Protein AF-A0A847NAH2-F1 (afdb_monomer)

Mean predicted aligned error: 7.68 Å

pLDDT: mean 83.3, std 16.33, range [29.73, 98.25]

Sequence (320 aa):
MIWVGILGANGYLGEALSKLIAGHKSAQVSTIVDKRDLREFACYTRMSIEENTEYSSMVNAINKSDIIFNGFSGTIAEYIYSKALSNGKRIINVGDQQHTDGGAYPGSVYGLSELYKDKIRDASIASNPSSYCTGAMLGLAPLAASNLVDINTAVIESKSGISCVKCGDKLVCTDKTAGDGSKIYKTDGREYAAEVNEQMFTLFGEKFLFSYTSYIIPEIKGIVTTIKAEPNTGFCGNDISEAYRDFYKNNPLIEVCSTGTTNGAANGFGKCFCSISASADADTGKIAVTTVIDDAVRGFASQAIQTMNLMYGIDGKTGL

Solvent-accessible surface area (backbone atoms only — not comparable to full-atom values): 17005 Å² total; per-residue (Å²): 123,42,28,33,17,40,35,35,50,62,66,69,46,29,50,43,33,50,54,39,35,73,62,20,93,58,37,40,77,61,38,78,45,54,67,59,73,55,43,69,60,63,76,76,47,101,53,100,71,67,93,52,60,68,54,47,56,54,51,50,34,50,73,60,24,51,32,36,38,33,24,48,64,67,71,63,30,54,50,50,50,55,58,31,49,77,68,75,27,35,38,37,37,64,24,92,48,50,72,64,87,82,50,47,63,90,86,49,33,66,27,49,51,89,84,28,47,75,61,38,36,77,41,54,33,30,32,48,54,54,39,73,37,46,35,46,44,70,56,44,50,46,44,67,74,64,62,53,38,41,58,62,58,24,40,36,42,37,43,22,14,59,83,79,64,56,96,83,66,81,77,43,68,76,47,92,83,53,59,92,72,74,39,42,24,55,48,86,20,63,66,53,43,49,43,45,39,54,51,44,25,73,74,70,76,46,83,70,48,61,50,49,42,32,34,36,31,60,87,42,64,28,34,40,24,37,40,35,27,43,52,31,93,87,66,76,67,81,52,54,41,53,52,44,42,67,70,40,69,89,34,91,48,53,43,68,47,60,81,94,49,74,78,58,74,73,78,14,47,93,29,56,28,38,37,33,27,42,44,47,40,89,89,78,51,34,35,40,34,38,20,29,25,8,44,43,32,32,23,39,27,39,36,48,50,26,37,51,24,33,38,72,73,40,65,51,60,68,51,96

Radius of gyration: 20.5 Å; Cα contacts (8 Å, |Δi|>4): 672; chains: 1; bounding box: 60×38×55 Å

Nearest PDB structures (foldseek):
  1xyg-assembly1_C  TM=7.784E-01  e=1.271E-23  Arabidopsis thaliana
  2cvo-assembly1_A  TM=8.141E-01  e=6.507E-23  Oryza sativa
  5ein-assembly1_A  TM=7.632E-01  e=1.918E-20  Thermus thermophilus HB27
  2ozp-assembly1_A  TM=7.471E-01  e=9.861E-21  Thermus thermophilus HB8
  5eio-assembly1_A  TM=7.487E-01  e=9.283E-21  Thermus thermophilus HB27

Foldseek 3Di:
DFEEEEEAQDDLLVVLQQVLQVLFPVYHHQYYHHVVNVVVVVVPDPDDDDPPPSVVRLLVSLVRGQEYAAQDWDPVVVVSCVNNVVVVHAYEDQHPQFPPDPTADPPAAELLCLQCLVVLQQHSYHYAHALLLNQVLLQCVLCLVVVFFQLLQKEKEKEAAPVSDDDPDDWDWPDPPDDPQFTKTKDDCVSSLVSNQVVCCVRRVDGHHYHYIYIYHNPAAAMKMKMKGGTDPPRDWPCWLVSSCVSCVPPPQEARDDAPDDDPLVPAHPDQHKYKYWGADPPRRMIMMMIHHGCSHNSGNLSSQLSVCSNVVHHSNRSD

Secondary structure (DSSP, 8-state):
-EEEEEES--HHHHHHHHHHHHT-TTEEEEEEE-HHHHHHHHTT-SS---TTHHHHHHHHHHHT-SEEEE---THHHHHHHHHHHHTT-EEEE-SS--TTTT-SPTTPEE--HHHHHHHHHT-SEEEPPPHHHHHHHHHHHHHHHHT-EEEEEEEEEEEE-GGG--TT---EES-SSS-GGG--EEE--HHHHHHHHHHHHHHHS-----EEEEEE-TT--SEEEEEEEEEPTT--STTHHHHHHHHHTT-TTEEEPPTT----GGGSTTSSSEEEEEEE-TTT--EEEEEEE-TTIIIIIHHHHHHHHHHTT--TTTT-

Structure (mmCIF, N/CA/C/O backbone):
data_AF-A0A847NAH2-F1
#
_entry.id   AF-A0A847NAH2-F1
#
loop_
_atom_site.group_PDB
_atom_site.id
_atom_site.type_symbol
_atom_site.label_atom_id
_atom_site.label_alt_id
_atom_site.label_comp_id
_atom_site.label_asym_id
_atom_site.label_entity_id
_atom_site.label_seq_id
_atom_site.pdbx_PDB_ins_code
_atom_site.Cartn_x
_atom_site.Cartn_y
_atom_site.Cartn_z
_atom_site.occupancy
_atom_site.B_iso_or_equiv
_atom_site.auth_seq_id
_atom_site.auth_comp_id
_atom_site.auth_asym_id
_atom_site.auth_atom_id
_atom_site.pdbx_PDB_model_num
ATOM 1 N N . MET A 1 1 ? 7.893 -13.004 -21.238 1.00 93.25 1 MET A N 1
ATOM 2 C CA . MET A 1 1 ? 8.778 -12.502 -20.169 1.00 93.25 1 MET A CA 1
ATOM 3 C C . MET A 1 1 ? 8.575 -11.003 -20.105 1.00 93.25 1 MET A C 1
ATOM 5 O O . MET A 1 1 ? 8.566 -10.408 -21.172 1.00 93.25 1 MET A O 1
ATOM 9 N N . ILE A 1 2 ? 8.347 -10.439 -18.920 1.00 97.88 2 ILE A N 1
ATOM 10 C CA . ILE A 1 2 ? 8.203 -8.995 -18.694 1.00 97.88 2 ILE A CA 1
ATOM 11 C C . ILE A 1 2 ? 9.571 -8.439 -18.307 1.00 97.88 2 ILE A C 1
ATOM 13 O O . ILE A 1 2 ? 10.162 -8.881 -17.322 1.00 97.88 2 ILE A O 1
ATOM 17 N N . TRP A 1 3 ? 10.068 -7.470 -19.060 1.00 98.00 3 TRP A N 1
ATOM 18 C CA . TRP A 1 3 ? 11.332 -6.803 -18.774 1.00 98.00 3 TRP A CA 1
ATOM 19 C C . TRP A 1 3 ? 11.111 -5.590 -17.869 1.00 98.00 3 TRP A C 1
ATOM 21 O O . TRP A 1 3 ? 10.379 -4.665 -18.226 1.00 98.00 3 TRP A O 1
ATOM 31 N N . VAL A 1 4 ? 11.735 -5.593 -16.691 1.00 97.75 4 VAL A N 1
ATOM 32 C CA . VAL A 1 4 ? 11.529 -4.578 -15.649 1.00 97.75 4 VAL A CA 1
ATOM 33 C C . VAL A 1 4 ? 12.748 -3.669 -15.529 1.00 97.75 4 VAL A C 1
ATOM 35 O O . VAL A 1 4 ? 13.834 -4.129 -15.173 1.00 97.75 4 VAL A O 1
ATOM 38 N N . GLY A 1 5 ? 12.554 -2.374 -15.775 1.00 95.31 5 GLY A N 1
ATOM 39 C CA . GLY A 1 5 ? 13.557 -1.345 -15.510 1.00 95.31 5 GLY A CA 1
ATOM 40 C C . GLY A 1 5 ? 13.357 -0.739 -14.124 1.00 95.31 5 GLY A C 1
ATOM 41 O O . GLY A 1 5 ? 12.270 -0.247 -13.829 1.00 95.31 5 GLY A O 1
ATOM 42 N N . ILE A 1 6 ? 14.390 -0.743 -13.280 1.00 93.00 6 ILE A N 1
ATOM 43 C CA . ILE A 1 6 ? 14.355 -0.157 -11.932 1.00 93.00 6 ILE A CA 1
ATOM 44 C C . ILE A 1 6 ? 15.195 1.119 -11.930 1.00 93.00 6 ILE A C 1
ATOM 46 O O . ILE A 1 6 ? 16.417 1.072 -12.045 1.00 93.00 6 ILE A O 1
ATOM 50 N N . LEU A 1 7 ? 14.550 2.277 -11.831 1.00 90.88 7 LEU A N 1
ATOM 51 C CA . LEU A 1 7 ? 15.197 3.578 -12.001 1.00 90.88 7 LEU A CA 1
ATOM 52 C C . LEU A 1 7 ? 15.076 4.366 -10.698 1.00 90.88 7 LEU A C 1
ATOM 54 O O . LEU A 1 7 ? 13.987 4.796 -10.353 1.00 90.88 7 LEU A O 1
ATOM 58 N N . GLY A 1 8 ? 16.168 4.568 -9.964 1.00 83.81 8 GLY A N 1
ATOM 59 C CA . GLY A 1 8 ? 16.192 5.403 -8.757 1.00 83.81 8 GLY A CA 1
ATOM 60 C C . GLY A 1 8 ? 15.637 4.749 -7.487 1.00 83.81 8 GLY A C 1
ATOM 61 O O . GLY A 1 8 ? 15.545 5.419 -6.459 1.00 83.81 8 GLY A O 1
ATOM 62 N N . ALA A 1 9 ? 15.291 3.458 -7.516 1.00 77.81 9 ALA A N 1
ATOM 63 C CA . ALA A 1 9 ? 14.971 2.700 -6.306 1.00 77.81 9 ALA A CA 1
ATOM 64 C C . ALA A 1 9 ? 16.272 2.183 -5.671 1.00 77.81 9 ALA A C 1
ATOM 66 O O . ALA A 1 9 ? 16.804 1.146 -6.062 1.00 77.81 9 ALA A O 1
ATOM 67 N N . ASN A 1 10 ? 16.799 2.939 -4.708 1.00 71.00 10 ASN A N 1
ATOM 68 C CA . ASN A 1 10 ? 18.100 2.683 -4.093 1.00 71.00 10 ASN A CA 1
ATOM 69 C C . ASN A 1 10 ? 17.983 2.035 -2.704 1.00 71.00 10 ASN A C 1
ATOM 71 O O . ASN A 1 10 ? 16.940 2.079 -2.051 1.00 71.00 10 ASN A O 1
ATOM 75 N N . GLY A 1 11 ? 19.102 1.489 -2.222 1.00 77.38 11 GLY A N 1
ATOM 76 C CA . GLY A 1 11 ? 19.218 0.950 -0.867 1.00 77.38 11 GLY A CA 1
ATOM 77 C C . GLY A 1 11 ? 18.379 -0.311 -0.654 1.00 77.38 11 GLY A C 1
ATOM 78 O O . GLY A 1 11 ? 18.165 -1.095 -1.578 1.00 77.38 11 GLY A O 1
ATOM 79 N N . TYR A 1 12 ? 17.904 -0.504 0.577 1.00 80.00 12 TYR A N 1
ATOM 80 C CA . TYR A 1 12 ? 17.218 -1.737 0.969 1.00 80.00 12 TYR A CA 1
ATOM 81 C C . TYR A 1 12 ? 15.884 -1.952 0.227 1.00 80.00 12 TYR A C 1
ATOM 83 O O . TYR A 1 12 ? 15.510 -3.094 -0.034 1.00 80.00 12 TYR A O 1
ATOM 91 N N . LEU A 1 13 ? 15.196 -0.873 -0.171 1.00 84.38 13 LEU A N 1
ATOM 92 C CA . LEU A 1 13 ? 13.949 -0.933 -0.944 1.00 84.38 13 LEU A CA 1
ATOM 93 C C . LEU A 1 13 ? 14.182 -1.468 -2.365 1.00 84.38 13 LEU A C 1
ATOM 95 O O . LEU A 1 13 ? 13.491 -2.384 -2.815 1.00 84.38 13 LEU A O 1
ATOM 99 N N . GLY A 1 14 ? 15.197 -0.939 -3.056 1.00 86.00 14 GLY A N 1
ATOM 100 C CA . GLY A 1 14 ? 15.605 -1.425 -4.377 1.00 86.00 14 GLY A CA 1
ATOM 101 C C . GLY A 1 14 ? 16.113 -2.866 -4.345 1.00 86.00 14 GLY A C 1
ATOM 102 O O . GLY A 1 14 ? 15.827 -3.652 -5.251 1.00 86.00 14 GLY A O 1
ATOM 103 N N . GLU A 1 15 ? 16.819 -3.239 -3.276 1.00 87.00 15 GLU A N 1
ATOM 104 C CA . GLU A 1 15 ? 17.278 -4.609 -3.051 1.00 87.00 15 GLU A CA 1
ATOM 105 C C . GLU A 1 15 ? 16.105 -5.579 -2.847 1.00 87.00 15 GLU A C 1
ATOM 107 O O . GLU A 1 15 ? 16.066 -6.625 -3.497 1.00 87.00 15 GLU A O 1
ATOM 112 N N . ALA A 1 16 ? 15.132 -5.235 -1.995 1.00 90.94 16 ALA A N 1
ATOM 113 C CA . ALA A 1 16 ? 13.933 -6.045 -1.773 1.00 90.94 16 ALA A CA 1
ATOM 114 C C . ALA A 1 16 ? 13.155 -6.263 -3.080 1.00 90.94 16 ALA A C 1
ATOM 116 O O . ALA A 1 16 ? 12.809 -7.396 -3.421 1.00 90.94 16 ALA A O 1
ATOM 117 N N . LEU A 1 17 ? 12.962 -5.192 -3.854 1.00 92.81 17 LEU A N 1
ATOM 118 C CA . LEU A 1 17 ? 12.310 -5.247 -5.159 1.00 92.81 17 LEU A CA 1
ATOM 119 C C . LEU A 1 17 ? 13.060 -6.148 -6.149 1.00 92.81 17 LEU A C 1
ATOM 121 O O . LEU A 1 17 ? 12.464 -7.036 -6.760 1.00 92.81 17 LEU A O 1
ATOM 125 N N . SER A 1 18 ? 14.375 -5.963 -6.274 1.00 92.12 18 SER A N 1
ATOM 126 C CA . SER A 1 18 ? 15.209 -6.751 -7.188 1.00 92.12 18 SER A CA 1
ATOM 127 C C . SER A 1 18 ? 15.217 -8.237 -6.818 1.00 92.12 18 SER A C 1
ATOM 129 O O . SER A 1 18 ? 15.148 -9.089 -7.704 1.00 92.12 18 SER A O 1
ATOM 131 N N . LYS A 1 19 ? 15.249 -8.563 -5.517 1.00 93.25 19 LYS A N 1
ATOM 132 C CA . LYS A 1 19 ? 15.186 -9.945 -5.016 1.00 93.25 19 LYS A CA 1
ATOM 133 C C . LYS A 1 19 ? 13.877 -10.635 -5.385 1.00 93.25 19 LYS A C 1
ATOM 135 O O . LYS A 1 19 ? 13.912 -11.766 -5.864 1.00 93.25 19 LYS A O 1
ATOM 140 N N . LEU A 1 20 ? 12.740 -9.967 -5.191 1.00 95.38 20 LEU A N 1
ATOM 141 C CA . LEU A 1 20 ? 11.442 -10.543 -5.540 1.00 95.38 20 LEU A CA 1
ATOM 142 C C . LEU A 1 20 ? 11.294 -10.726 -7.060 1.00 95.38 20 LEU A C 1
ATOM 144 O O . LEU A 1 20 ? 10.847 -11.783 -7.502 1.00 95.38 20 LEU A O 1
ATOM 148 N N . ILE A 1 21 ? 11.750 -9.764 -7.875 1.00 96.12 21 ILE A N 1
ATOM 149 C CA . ILE A 1 21 ? 11.740 -9.912 -9.343 1.00 96.12 21 ILE A CA 1
ATOM 150 C C . ILE A 1 21 ? 12.639 -11.072 -9.786 1.00 96.12 21 ILE A C 1
ATOM 152 O O . ILE A 1 21 ? 12.251 -11.834 -10.666 1.00 96.12 21 ILE A O 1
ATOM 156 N N . ALA A 1 22 ? 13.808 -11.264 -9.168 1.00 92.81 22 ALA A N 1
ATOM 157 C CA . ALA A 1 22 ? 14.693 -12.385 -9.492 1.00 92.81 22 ALA A CA 1
ATOM 158 C C . ALA A 1 22 ? 14.042 -13.763 -9.242 1.00 92.81 22 ALA A C 1
ATOM 160 O O . ALA A 1 22 ? 14.382 -14.733 -9.918 1.00 92.81 22 ALA A O 1
ATOM 161 N N . GLY A 1 23 ? 13.093 -13.851 -8.302 1.00 91.94 23 GLY A N 1
ATOM 162 C CA . GLY A 1 23 ? 12.281 -15.046 -8.053 1.00 91.94 23 GLY A CA 1
ATOM 163 C C . GLY A 1 23 ? 11.035 -15.174 -8.943 1.00 91.94 23 GLY A C 1
ATOM 164 O O . GLY A 1 23 ? 10.325 -16.181 -8.872 1.00 91.94 23 GLY A O 1
ATOM 165 N N . HIS A 1 24 ? 10.740 -14.178 -9.781 1.00 97.12 24 HIS A N 1
ATOM 166 C CA . HIS A 1 24 ? 9.497 -14.097 -10.536 1.00 97.12 24 HIS A CA 1
ATOM 167 C C . HIS A 1 24 ? 9.591 -14.823 -11.887 1.00 97.12 24 HIS A C 1
ATOM 169 O O . HIS A 1 24 ? 10.313 -14.422 -12.792 1.00 97.12 24 HIS A O 1
ATOM 175 N N . LYS A 1 25 ? 8.789 -15.875 -12.094 1.00 95.44 25 LYS A N 1
ATOM 176 C CA . LYS A 1 25 ? 8.871 -16.722 -13.308 1.00 95.44 25 LYS A CA 1
ATOM 177 C C . LYS A 1 25 ? 8.550 -16.001 -14.621 1.00 95.44 25 LYS A C 1
ATOM 179 O O . LYS A 1 25 ? 8.971 -16.452 -15.684 1.00 95.44 25 LYS A O 1
ATOM 184 N N . SER A 1 26 ? 7.782 -14.917 -14.551 1.00 97.25 26 SER A N 1
ATOM 185 C CA . SER A 1 26 ? 7.314 -14.178 -15.729 1.00 97.25 26 SER A CA 1
ATOM 186 C C . SER A 1 26 ? 7.948 -12.797 -15.876 1.00 97.25 26 SER A C 1
ATOM 188 O O . SER A 1 26 ? 7.561 -12.084 -16.799 1.00 97.25 26 SER A O 1
ATOM 190 N N . ALA A 1 27 ? 8.879 -12.405 -14.998 1.00 97.69 27 ALA A N 1
ATOM 191 C CA . ALA A 1 27 ? 9.492 -11.079 -15.015 1.00 97.69 27 ALA A CA 1
ATOM 192 C C . ALA A 1 27 ? 11.000 -11.161 -14.758 1.00 97.69 27 ALA A C 1
ATOM 194 O O . ALA A 1 27 ? 11.457 -12.022 -14.017 1.00 97.69 27 ALA A O 1
ATOM 195 N N . GLN A 1 28 ? 11.768 -10.260 -15.362 1.00 96.69 28 GLN A N 1
ATOM 196 C CA . GLN A 1 28 ? 13.214 -10.197 -15.191 1.00 96.69 28 GLN A CA 1
ATOM 197 C C . GLN A 1 28 ? 13.683 -8.745 -15.215 1.00 96.69 28 GLN A C 1
ATOM 199 O O . GLN A 1 28 ? 13.203 -7.942 -16.015 1.00 96.69 28 GLN A O 1
ATOM 204 N N . VAL A 1 29 ? 14.645 -8.411 -14.353 1.00 94.88 29 VAL A N 1
ATOM 205 C CA . VAL A 1 29 ? 15.274 -7.088 -14.366 1.00 94.88 29 VAL A CA 1
ATOM 206 C C . VAL A 1 29 ? 16.064 -6.921 -15.664 1.00 94.88 29 VAL A C 1
ATOM 208 O O . VAL A 1 29 ? 16.964 -7.707 -15.955 1.00 94.88 29 VAL A O 1
ATOM 211 N N . SER A 1 30 ? 15.725 -5.896 -16.442 1.00 93.50 30 SER A N 1
ATOM 212 C CA . SER A 1 30 ? 16.431 -5.525 -17.673 1.00 93.50 30 SER A CA 1
ATOM 213 C C . SER A 1 30 ? 17.566 -4.543 -17.397 1.00 93.50 30 SER A C 1
ATOM 215 O O . SER A 1 30 ? 18.616 -4.598 -18.039 1.00 93.50 30 SER A O 1
ATOM 217 N N . THR A 1 31 ? 17.356 -3.591 -16.486 1.00 90.19 31 THR A N 1
ATOM 218 C CA . THR A 1 31 ? 18.303 -2.520 -16.157 1.00 90.19 31 THR A CA 1
ATOM 219 C C . THR A 1 31 ? 17.999 -1.964 -14.768 1.00 90.19 31 THR A C 1
ATOM 221 O O . THR A 1 31 ? 16.836 -1.852 -14.381 1.00 90.19 31 THR A O 1
ATOM 224 N N . ILE A 1 32 ? 19.050 -1.586 -14.041 1.00 88.31 32 ILE A N 1
ATOM 225 C CA . ILE A 1 32 ? 18.972 -0.799 -12.808 1.00 88.31 32 ILE A CA 1
ATOM 226 C C . ILE A 1 32 ? 19.758 0.493 -13.046 1.00 88.31 32 ILE A C 1
ATOM 228 O O . ILE A 1 32 ? 20.854 0.431 -13.600 1.00 88.31 32 ILE A O 1
ATOM 232 N N . VAL A 1 33 ? 19.196 1.642 -12.670 1.00 86.50 33 VAL A N 1
ATOM 233 C CA . VAL A 1 33 ? 19.859 2.955 -12.763 1.00 86.50 33 VAL A CA 1
ATOM 234 C C . VAL A 1 33 ? 19.824 3.625 -11.392 1.00 86.50 33 VAL A C 1
ATOM 236 O O . VAL A 1 33 ? 18.737 3.910 -10.888 1.00 86.50 33 VAL A O 1
ATOM 239 N N . ASP A 1 34 ? 20.984 3.899 -10.790 1.00 76.81 34 ASP A N 1
ATOM 240 C CA . ASP A 1 34 ? 21.090 4.629 -9.519 1.00 76.81 34 ASP A CA 1
ATOM 241 C C . ASP A 1 34 ? 21.228 6.143 -9.776 1.00 76.81 34 ASP A C 1
ATOM 243 O O . ASP A 1 34 ? 21.845 6.599 -10.738 1.00 76.81 34 ASP A O 1
ATOM 247 N N . LYS A 1 35 ? 20.709 6.966 -8.860 1.00 68.12 35 LYS A N 1
ATOM 248 C CA . LYS A 1 35 ? 20.990 8.410 -8.808 1.00 68.12 35 LYS A CA 1
ATOM 249 C C . LYS A 1 35 ? 22.489 8.740 -8.742 1.00 68.12 35 LYS A C 1
ATOM 251 O O . LYS A 1 35 ? 22.879 9.829 -9.151 1.00 68.12 35 LYS A O 1
ATOM 256 N N . ARG A 1 36 ? 23.324 7.864 -8.178 1.00 62.44 36 ARG A N 1
ATOM 257 C CA . ARG A 1 36 ? 24.788 8.014 -8.124 1.00 62.44 36 ARG A CA 1
ATOM 258 C C . ARG A 1 36 ? 25.427 7.839 -9.493 1.00 62.44 36 ARG A C 1
ATOM 260 O O . ARG A 1 36 ? 26.313 8.624 -9.808 1.00 62.44 36 ARG A O 1
ATOM 267 N N . ASP A 1 37 ? 24.899 6.939 -10.317 1.00 57.38 37 ASP A N 1
ATOM 268 C CA . ASP A 1 37 ? 25.337 6.762 -11.707 1.00 57.38 37 ASP A CA 1
ATOM 269 C C . ASP A 1 37 ? 25.055 8.023 -12.543 1.00 57.38 37 ASP A C 1
ATOM 271 O O . ASP A 1 37 ? 25.758 8.305 -13.509 1.00 57.38 37 ASP A O 1
ATOM 275 N N . LEU A 1 38 ? 24.066 8.827 -12.127 1.00 55.28 38 LEU A N 1
ATOM 276 C CA . LEU A 1 38 ? 23.808 10.161 -12.679 1.00 55.28 38 LEU A CA 1
ATOM 277 C C . LEU A 1 38 ? 24.765 11.234 -12.113 1.00 55.28 38 LEU A C 1
ATOM 279 O O . LEU A 1 38 ? 25.051 12.216 -12.779 1.00 55.28 38 LEU A O 1
ATOM 283 N N . ARG A 1 39 ? 25.297 11.082 -10.890 1.00 44.59 39 ARG A N 1
ATOM 284 C CA . ARG A 1 39 ? 26.170 12.094 -10.249 1.00 44.59 39 ARG A CA 1
ATOM 285 C C . ARG A 1 39 ? 27.662 11.908 -10.505 1.00 44.59 39 ARG A C 1
ATOM 287 O O . ARG A 1 39 ? 28.374 12.908 -10.501 1.00 44.59 39 ARG A O 1
ATOM 294 N N . GLU A 1 40 ? 28.142 10.679 -10.692 1.00 37.50 40 GLU A N 1
ATOM 295 C CA . GLU A 1 40 ? 29.568 10.399 -10.940 1.00 37.50 40 GLU A CA 1
ATOM 296 C C . GLU A 1 40 ? 30.060 11.002 -12.270 1.00 37.50 40 GLU A C 1
ATOM 298 O O . GLU A 1 40 ? 31.243 11.298 -12.421 1.00 37.50 40 GLU A O 1
ATOM 303 N N . PHE A 1 41 ? 29.141 11.298 -13.195 1.00 35.31 41 PHE A N 1
ATOM 304 C CA . PHE A 1 41 ? 29.421 12.084 -14.398 1.00 35.31 41 PHE A CA 1
ATOM 305 C C . PHE A 1 41 ? 29.396 13.601 -14.149 1.00 35.31 41 PHE A C 1
ATOM 307 O O . PHE A 1 41 ? 30.237 14.324 -14.681 1.00 35.31 41 PHE A O 1
ATOM 314 N N . ALA A 1 42 ? 28.507 14.094 -13.283 1.00 35.66 42 ALA A N 1
ATOM 315 C CA . ALA A 1 42 ? 28.359 15.524 -13.007 1.00 35.66 42 ALA A CA 1
ATOM 316 C C . ALA A 1 42 ? 29.545 16.151 -12.239 1.00 35.66 42 ALA A C 1
ATOM 318 O O . ALA A 1 42 ? 29.758 17.362 -12.315 1.00 35.66 42 ALA A O 1
ATOM 319 N N . CYS A 1 43 ? 30.341 15.364 -11.502 1.00 31.17 43 CYS A N 1
ATOM 320 C CA . CYS A 1 43 ? 31.493 15.875 -10.745 1.00 31.17 43 CYS A CA 1
ATOM 321 C C . CYS A 1 43 ? 32.814 15.947 -11.536 1.00 31.17 43 CYS A C 1
ATOM 323 O O . CYS A 1 43 ? 33.749 16.590 -11.055 1.00 31.17 43 CYS A O 1
ATOM 325 N N . TYR A 1 44 ? 32.890 15.387 -12.751 1.00 33.81 44 TYR A N 1
ATOM 326 C CA . TYR A 1 44 ? 34.098 15.438 -13.592 1.00 33.81 44 TYR A CA 1
ATOM 327 C C . TYR A 1 44 ? 34.050 16.438 -14.756 1.00 33.81 44 TYR A C 1
ATOM 329 O O . TYR A 1 44 ? 35.071 16.660 -15.407 1.00 33.81 44 TYR A O 1
ATOM 337 N N . THR A 1 45 ? 32.929 17.117 -14.998 1.00 33.03 45 THR A N 1
ATOM 338 C CA . THR A 1 45 ? 32.803 18.027 -16.146 1.00 33.03 45 THR A CA 1
ATOM 339 C C . THR A 1 45 ? 32.205 19.371 -15.752 1.00 33.03 45 THR A C 1
ATOM 341 O O . THR A 1 45 ? 31.032 19.657 -15.965 1.00 33.03 45 THR A O 1
ATOM 344 N N . ARG A 1 46 ? 33.072 20.285 -15.297 1.00 34.94 46 ARG A N 1
ATOM 345 C CA . ARG A 1 46 ? 32.846 21.738 -15.436 1.00 34.94 46 ARG A CA 1
ATOM 346 C C . ARG A 1 46 ? 33.266 22.238 -16.827 1.00 34.94 46 ARG A C 1
ATOM 348 O O . ARG A 1 46 ? 33.736 23.361 -16.984 1.00 34.94 46 ARG A O 1
ATOM 355 N N . MET A 1 47 ? 33.129 21.375 -17.828 1.00 29.73 47 MET A N 1
ATOM 356 C CA . MET A 1 47 ? 33.384 21.650 -19.232 1.00 29.73 47 MET A CA 1
ATOM 357 C C . MET A 1 47 ? 32.247 21.035 -20.034 1.00 29.73 47 MET A C 1
ATOM 359 O O . MET A 1 47 ? 31.884 19.885 -19.822 1.00 29.73 47 MET A O 1
ATOM 363 N N . SER A 1 48 ? 31.694 21.851 -20.920 1.00 40.44 48 SER A N 1
ATOM 364 C CA . SER A 1 48 ? 30.672 21.577 -21.925 1.00 40.44 48 SER A CA 1
ATOM 365 C C . SER A 1 48 ? 30.918 20.283 -22.709 1.00 40.44 48 SER A C 1
ATOM 367 O O . SER A 1 48 ? 31.458 20.311 -23.814 1.00 40.44 48 SER A O 1
ATOM 369 N N . ILE A 1 49 ? 30.503 19.159 -22.130 1.00 36.00 49 ILE A N 1
ATOM 370 C CA . ILE A 1 49 ? 30.340 17.869 -22.789 1.00 36.00 49 ILE A CA 1
ATOM 371 C C . ILE A 1 49 ? 28.980 17.337 -22.338 1.00 36.00 49 ILE A C 1
ATOM 373 O O . ILE A 1 49 ? 28.822 16.824 -21.239 1.00 36.00 49 ILE A O 1
ATOM 377 N N . GLU A 1 50 ? 28.014 17.556 -23.225 1.00 38.78 50 GLU A N 1
ATOM 378 C CA . GLU A 1 50 ? 26.803 16.767 -23.428 1.00 38.78 50 GLU A CA 1
ATOM 379 C C . GLU A 1 50 ? 25.854 16.538 -22.240 1.00 38.78 50 GLU A C 1
ATOM 381 O O . GLU A 1 50 ? 25.935 15.549 -21.519 1.00 38.78 50 GLU A O 1
ATOM 386 N N . GLU A 1 51 ? 24.765 17.310 -22.242 1.00 43.09 51 GLU A N 1
ATOM 387 C CA . GLU A 1 51 ? 23.447 16.931 -21.702 1.00 43.09 51 GLU A CA 1
ATOM 388 C C . GLU A 1 51 ? 22.889 15.595 -22.282 1.00 43.09 51 GLU A C 1
ATOM 390 O O . GLU A 1 51 ? 21.738 15.254 -22.037 1.00 43.09 51 GLU A O 1
ATOM 395 N N . ASN A 1 52 ? 23.658 14.808 -23.054 1.00 49.41 52 ASN A N 1
ATOM 396 C CA . ASN A 1 52 ? 23.190 13.599 -23.744 1.00 49.41 52 ASN A CA 1
ATOM 397 C C . ASN A 1 52 ? 23.440 12.281 -22.992 1.00 49.41 52 ASN A C 1
ATOM 399 O O . ASN A 1 52 ? 22.716 11.318 -23.239 1.00 49.41 52 ASN A O 1
ATOM 403 N N . THR A 1 53 ? 24.422 12.171 -22.093 1.00 51.78 53 THR A N 1
ATOM 404 C CA . THR A 1 53 ? 24.812 10.857 -21.536 1.00 51.78 53 THR A CA 1
ATOM 405 C C . THR A 1 53 ? 23.871 10.361 -20.434 1.00 51.78 53 THR A C 1
ATOM 407 O O . THR A 1 53 ? 23.435 9.209 -20.499 1.00 51.78 53 THR A O 1
ATOM 410 N N . GLU A 1 54 ? 23.467 11.218 -19.490 1.00 55.16 54 GLU A N 1
ATOM 411 C CA . GLU A 1 54 ? 22.498 10.875 -18.428 1.00 55.16 54 GLU A CA 1
ATOM 412 C C . GLU A 1 54 ? 21.128 10.479 -18.999 1.00 55.16 54 GLU A C 1
ATOM 414 O O . GLU A 1 54 ? 20.545 9.463 -18.618 1.00 55.16 54 GLU A O 1
ATOM 419 N N . TYR A 1 55 ? 20.627 11.233 -19.981 1.00 62.03 55 TYR A N 1
ATOM 420 C CA . TYR A 1 55 ? 19.376 10.894 -20.656 1.00 62.03 55 TYR A CA 1
ATOM 421 C C . TYR A 1 55 ? 19.511 9.645 -21.528 1.00 62.03 55 TYR A C 1
ATOM 423 O O . TYR A 1 55 ? 18.560 8.870 -21.615 1.00 62.03 55 TYR A O 1
ATOM 431 N N . SER A 1 56 ? 20.679 9.385 -22.129 1.00 65.81 56 SER A N 1
ATOM 432 C CA . SER A 1 56 ? 20.876 8.177 -22.939 1.00 65.81 56 SER A CA 1
ATOM 433 C C . SER A 1 56 ? 20.743 6.889 -22.122 1.00 65.81 56 SER A C 1
ATOM 435 O O . SER A 1 56 ? 20.147 5.928 -22.611 1.00 65.81 56 SER A O 1
ATOM 437 N N . SER A 1 57 ? 21.231 6.853 -20.875 1.00 72.38 57 SER A N 1
ATOM 438 C CA . SER A 1 57 ? 21.118 5.667 -20.017 1.00 72.38 57 SER A CA 1
ATOM 439 C C . SER A 1 57 ? 19.663 5.415 -19.611 1.00 72.38 57 SER A C 1
ATOM 441 O O . SER A 1 57 ? 19.188 4.284 -19.725 1.00 72.38 57 SER A O 1
ATOM 443 N N . MET A 1 58 ? 18.919 6.472 -19.263 1.00 81.00 58 MET A N 1
ATOM 444 C CA . MET A 1 58 ? 17.486 6.396 -18.962 1.00 81.00 58 MET A CA 1
ATOM 445 C C . MET A 1 58 ? 16.661 5.986 -20.185 1.00 81.00 58 MET A C 1
ATOM 447 O O . MET A 1 58 ? 15.824 5.092 -20.092 1.00 81.00 58 MET A O 1
ATOM 451 N N . VAL A 1 59 ? 16.918 6.578 -21.354 1.00 83.25 59 VAL A N 1
ATOM 452 C CA . VAL A 1 59 ? 16.245 6.213 -22.610 1.00 83.25 59 VAL A CA 1
ATOM 453 C C . VAL A 1 59 ? 16.530 4.759 -22.974 1.00 83.25 59 VAL A C 1
ATOM 455 O O . VAL A 1 59 ? 15.613 4.025 -23.337 1.00 83.25 59 VAL A O 1
ATOM 458 N N . ASN A 1 60 ? 17.777 4.309 -22.828 1.00 84.88 60 ASN A N 1
ATOM 459 C CA . ASN A 1 60 ? 18.139 2.914 -23.054 1.00 84.88 60 ASN A CA 1
ATO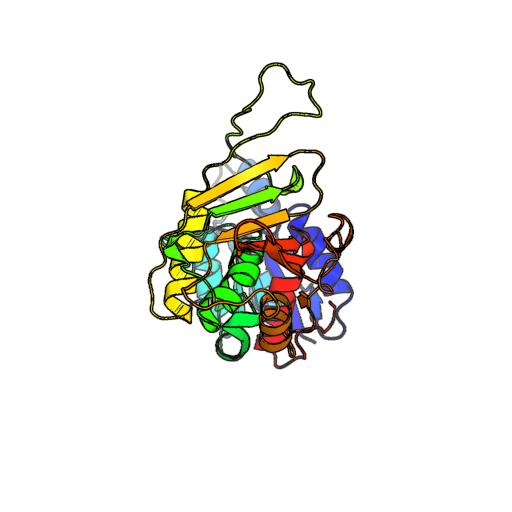M 460 C C . ASN A 1 60 ? 17.433 1.973 -22.069 1.00 84.88 60 ASN A C 1
ATOM 462 O O . ASN A 1 60 ? 16.937 0.929 -22.493 1.00 84.88 60 ASN A O 1
ATOM 466 N N . ALA A 1 61 ? 17.347 2.340 -20.787 1.00 87.69 61 ALA A N 1
ATOM 467 C CA . ALA A 1 61 ? 16.616 1.570 -19.784 1.00 87.69 61 ALA A CA 1
ATOM 468 C C . ALA A 1 61 ? 15.120 1.473 -20.129 1.00 87.69 61 ALA A C 1
ATOM 470 O O . ALA A 1 61 ? 14.547 0.385 -20.072 1.00 87.69 61 ALA A O 1
ATOM 471 N N . ILE A 1 62 ? 14.506 2.577 -20.569 1.00 92.25 62 ILE A N 1
ATOM 472 C CA . ILE A 1 62 ? 13.107 2.614 -21.021 1.00 92.25 62 ILE A CA 1
ATOM 473 C C . ILE A 1 62 ? 12.896 1.710 -22.239 1.00 92.25 62 ILE A C 1
ATOM 475 O O . ILE A 1 62 ? 11.970 0.903 -22.261 1.00 92.25 62 ILE A O 1
ATOM 479 N N . ASN A 1 63 ? 13.776 1.794 -23.236 1.00 92.31 63 ASN A N 1
ATOM 480 C CA . ASN A 1 63 ? 13.656 1.012 -24.465 1.00 92.31 63 ASN A CA 1
ATOM 481 C C . ASN A 1 63 ? 13.804 -0.499 -24.226 1.00 92.31 63 ASN A C 1
ATOM 483 O O . ASN A 1 63 ? 13.133 -1.289 -24.887 1.00 92.31 63 ASN A O 1
ATOM 487 N N . LYS A 1 64 ? 14.658 -0.901 -23.276 1.00 93.94 64 LYS A N 1
ATOM 488 C CA . LYS A 1 64 ? 14.905 -2.307 -22.910 1.00 93.94 64 LYS A CA 1
ATOM 489 C C . LYS A 1 64 ? 13.839 -2.916 -21.995 1.00 93.94 64 LYS A C 1
ATOM 491 O O . LYS A 1 64 ? 13.947 -4.094 -21.666 1.00 93.94 64 LYS A O 1
ATOM 496 N N . SER A 1 65 ? 12.859 -2.134 -21.552 1.00 96.81 65 SER A N 1
ATOM 497 C CA . SER A 1 65 ? 11.883 -2.560 -20.548 1.00 96.81 65 SER A CA 1
ATOM 498 C C . SER A 1 65 ? 10.464 -2.511 -21.095 1.00 96.81 65 SER A C 1
ATOM 500 O O . SER A 1 65 ? 10.143 -1.705 -21.966 1.00 96.81 65 SER A O 1
ATOM 502 N N . ASP A 1 66 ? 9.596 -3.357 -20.559 1.00 97.81 66 ASP A N 1
ATOM 503 C CA . ASP A 1 66 ? 8.150 -3.308 -20.778 1.00 97.81 66 ASP A CA 1
ATOM 504 C C . ASP A 1 66 ? 7.474 -2.430 -19.712 1.00 97.81 66 ASP A C 1
ATOM 506 O O . ASP A 1 66 ? 6.497 -1.729 -19.985 1.00 97.81 66 ASP A O 1
ATOM 510 N N . ILE A 1 67 ? 8.027 -2.431 -18.494 1.00 98.12 67 ILE A N 1
ATOM 511 C CA . ILE A 1 67 ? 7.557 -1.632 -17.360 1.00 98.12 67 ILE A CA 1
ATOM 512 C C . ILE A 1 67 ? 8.716 -0.979 -16.608 1.00 98.12 67 ILE A C 1
ATOM 514 O O . ILE A 1 67 ? 9.793 -1.564 -16.470 1.00 98.12 67 ILE A O 1
ATOM 518 N N . ILE A 1 68 ? 8.472 0.231 -16.106 1.00 96.56 68 ILE A N 1
ATOM 519 C CA . ILE A 1 68 ? 9.431 1.021 -15.335 1.00 96.56 68 ILE A CA 1
ATOM 520 C C . ILE A 1 68 ? 8.961 1.180 -13.895 1.00 96.56 68 ILE A C 1
ATOM 522 O O . ILE A 1 68 ? 7.866 1.676 -13.644 1.00 96.56 68 ILE A O 1
ATOM 526 N N . PHE A 1 69 ? 9.820 0.803 -12.955 1.00 95.44 69 PHE A N 1
ATOM 527 C CA . PHE A 1 69 ? 9.668 1.076 -11.534 1.00 95.44 69 PHE A CA 1
ATOM 528 C C . PHE A 1 69 ? 10.484 2.336 -11.249 1.00 95.44 69 PHE A C 1
ATOM 530 O O . PHE A 1 69 ? 11.714 2.287 -11.176 1.00 95.44 69 PHE A O 1
ATOM 537 N N . ASN A 1 70 ? 9.801 3.479 -11.184 1.00 92.62 70 ASN A N 1
ATOM 538 C CA . ASN A 1 70 ? 10.434 4.788 -11.059 1.00 92.62 70 ASN A CA 1
ATOM 539 C C . ASN A 1 70 ? 10.493 5.232 -9.594 1.00 92.62 70 ASN A C 1
ATOM 541 O O . ASN A 1 70 ? 9.459 5.475 -8.989 1.00 92.62 70 ASN A O 1
ATOM 545 N N . GLY A 1 71 ? 11.694 5.366 -9.047 1.00 88.88 71 GLY A N 1
ATOM 546 C CA . GLY A 1 71 ? 12.000 5.951 -7.742 1.00 88.88 71 GLY A CA 1
ATOM 547 C C . GLY A 1 71 ? 12.520 7.394 -7.807 1.00 88.88 71 GLY A C 1
ATOM 548 O O . GLY A 1 71 ? 12.760 8.001 -6.765 1.00 88.88 71 GLY A O 1
ATOM 549 N N . PHE A 1 72 ? 12.721 7.960 -9.004 1.00 86.19 72 PHE A N 1
ATOM 550 C CA . PHE A 1 72 ? 13.109 9.365 -9.156 1.00 86.19 72 PHE A CA 1
ATOM 551 C C . PHE A 1 72 ? 11.926 10.317 -8.938 1.00 86.19 72 PHE A C 1
ATOM 553 O O . PHE A 1 72 ? 10.767 9.929 -9.063 1.00 86.19 72 PHE A O 1
ATOM 560 N N . SER A 1 73 ? 12.231 11.586 -8.654 1.00 81.75 73 SER A N 1
ATOM 561 C CA . SER A 1 73 ? 11.263 12.662 -8.411 1.00 81.75 73 SER A CA 1
ATOM 562 C C . SER A 1 73 ? 11.576 13.921 -9.231 1.00 81.75 73 SER A C 1
ATOM 564 O O . SER A 1 73 ? 12.664 14.047 -9.803 1.00 81.75 73 SER A O 1
ATOM 566 N N . GLY A 1 74 ? 10.624 14.860 -9.281 1.00 82.12 74 GLY A N 1
ATOM 567 C CA . GLY A 1 74 ? 10.763 16.133 -9.997 1.00 82.12 74 GLY A CA 1
ATOM 568 C C . GLY A 1 74 ? 10.901 15.960 -11.513 1.00 82.12 74 GLY A C 1
ATOM 569 O O . GLY A 1 74 ? 10.341 15.034 -12.098 1.00 82.12 74 GLY A O 1
ATOM 570 N N . THR A 1 75 ? 11.696 16.821 -12.148 1.00 80.81 75 THR A N 1
ATOM 571 C CA . THR A 1 75 ? 11.853 16.866 -13.615 1.00 80.81 75 THR A CA 1
ATOM 572 C C . THR A 1 75 ? 12.367 15.557 -14.225 1.00 80.81 75 THR A C 1
ATOM 574 O O . THR A 1 75 ? 12.006 15.217 -15.350 1.00 80.81 75 THR A O 1
ATOM 577 N N . ILE A 1 76 ? 13.168 14.782 -13.483 1.00 83.25 76 ILE A N 1
ATOM 578 C CA . ILE A 1 76 ? 13.639 13.459 -13.928 1.00 83.25 76 ILE A CA 1
ATOM 579 C C . ILE A 1 76 ? 12.462 12.483 -14.030 1.00 83.25 76 ILE A C 1
ATOM 581 O O . ILE A 1 76 ? 12.343 11.757 -15.017 1.00 83.25 76 ILE A O 1
ATOM 585 N N . ALA A 1 77 ? 11.570 12.482 -13.036 1.00 86.19 77 ALA A N 1
ATOM 586 C CA . ALA A 1 77 ? 10.379 11.641 -13.054 1.00 86.19 77 ALA A CA 1
ATOM 587 C C . ALA A 1 77 ? 9.445 12.037 -14.202 1.00 86.19 77 ALA A C 1
ATOM 589 O O . ALA A 1 77 ? 9.023 11.173 -14.962 1.00 86.19 77 ALA A O 1
ATOM 590 N N . GLU A 1 78 ? 9.196 13.337 -14.390 1.00 85.38 78 GLU A N 1
ATOM 591 C CA . GLU A 1 78 ? 8.381 13.854 -15.499 1.00 85.38 78 GLU A CA 1
ATOM 592 C C . GLU A 1 78 ? 8.919 13.419 -16.868 1.00 85.38 78 GLU A C 1
ATOM 594 O O . GLU A 1 78 ? 8.151 12.986 -17.734 1.00 85.38 78 GLU A O 1
ATOM 599 N N . TYR A 1 79 ? 10.243 13.469 -17.052 1.00 86.94 79 TYR A N 1
ATOM 600 C CA . TYR A 1 79 ? 10.890 12.976 -18.263 1.00 86.94 79 TYR A CA 1
ATOM 601 C C . TYR A 1 79 ? 10.653 11.475 -18.468 1.00 86.94 79 TYR A C 1
ATOM 603 O O . TYR A 1 79 ? 10.255 11.057 -19.559 1.00 86.94 79 TYR A O 1
ATOM 611 N N . ILE A 1 80 ? 10.864 10.665 -17.423 1.00 89.69 80 ILE A N 1
ATOM 612 C CA . ILE A 1 80 ? 10.635 9.215 -17.466 1.00 89.69 80 ILE A CA 1
ATOM 613 C C . ILE A 1 80 ? 9.172 8.926 -17.804 1.00 89.69 80 ILE A C 1
ATOM 615 O O . ILE A 1 80 ? 8.917 8.125 -18.702 1.00 89.69 80 ILE A O 1
ATOM 619 N N . TYR A 1 81 ? 8.223 9.603 -17.154 1.00 91.06 81 TYR A N 1
ATOM 620 C CA . TYR A 1 81 ? 6.791 9.446 -17.404 1.00 91.06 81 TYR A CA 1
ATOM 621 C C . TYR A 1 81 ? 6.441 9.748 -18.857 1.00 91.06 81 TYR A C 1
ATOM 623 O O . TYR A 1 81 ? 5.890 8.893 -19.549 1.00 91.06 81 TYR A O 1
ATOM 631 N N . SER A 1 82 ? 6.839 10.918 -19.356 1.00 89.88 82 SER A N 1
ATOM 632 C CA . SER A 1 82 ? 6.593 11.324 -20.740 1.00 89.88 82 SER A CA 1
ATOM 633 C C . SER A 1 82 ? 7.185 10.329 -21.745 1.00 89.88 82 SER A C 1
ATOM 635 O O . SER A 1 82 ? 6.512 9.876 -22.680 1.00 89.88 82 SER A O 1
ATOM 637 N N . LYS A 1 83 ? 8.443 9.920 -21.543 1.00 91.75 83 LYS A N 1
ATOM 638 C CA . LYS A 1 83 ? 9.150 9.058 -22.492 1.00 91.75 83 LYS A CA 1
ATOM 639 C C . LYS A 1 83 ? 8.683 7.604 -22.448 1.00 91.75 83 LYS A C 1
ATOM 641 O O . LYS A 1 83 ? 8.614 6.963 -23.493 1.00 91.75 83 LYS A O 1
ATOM 646 N N . ALA A 1 84 ? 8.366 7.065 -21.276 1.00 93.81 84 ALA A N 1
ATOM 647 C CA . ALA A 1 84 ? 7.867 5.701 -21.152 1.00 93.81 84 ALA A CA 1
ATOM 648 C C . ALA A 1 84 ? 6.423 5.589 -21.671 1.00 93.81 84 ALA A C 1
ATOM 650 O O . ALA A 1 84 ? 6.156 4.724 -22.507 1.00 93.81 84 ALA A O 1
ATOM 651 N N . LEU A 1 85 ? 5.526 6.509 -21.291 1.00 92.81 85 LEU A N 1
ATOM 652 C CA . LEU A 1 85 ? 4.131 6.491 -21.751 1.00 92.81 85 LEU A CA 1
ATOM 653 C C . LEU A 1 85 ? 4.016 6.691 -23.270 1.00 92.81 85 LEU A C 1
ATOM 655 O O . LEU A 1 85 ? 3.269 5.967 -23.924 1.00 92.81 85 LEU A O 1
ATOM 659 N N . SER A 1 86 ? 4.803 7.600 -23.866 1.00 93.69 86 SER A N 1
ATOM 660 C CA . SER A 1 86 ? 4.817 7.795 -25.331 1.00 93.69 86 SER A CA 1
ATOM 661 C C . SER A 1 86 ? 5.311 6.573 -26.116 1.00 93.69 86 SER A C 1
ATOM 663 O O . SER A 1 86 ? 4.960 6.415 -27.283 1.00 93.69 86 SER A O 1
ATOM 665 N N . ASN A 1 87 ? 6.074 5.682 -25.478 1.00 93.75 87 ASN A N 1
ATOM 666 C CA . ASN A 1 87 ? 6.515 4.407 -26.046 1.00 93.75 87 ASN A CA 1
ATOM 667 C C . ASN A 1 87 ? 5.586 3.230 -25.681 1.00 93.75 87 ASN A C 1
ATOM 669 O O . ASN A 1 87 ? 5.968 2.072 -25.857 1.00 93.75 87 ASN A O 1
ATOM 673 N N . GLY A 1 88 ? 4.396 3.503 -25.131 1.00 94.50 88 GLY A N 1
ATOM 674 C CA . GLY A 1 88 ? 3.431 2.478 -24.722 1.00 94.50 88 GLY A CA 1
ATOM 675 C C . GLY A 1 88 ? 3.906 1.610 -23.554 1.00 94.50 88 GLY A C 1
ATOM 676 O O . GLY A 1 88 ? 3.426 0.489 -23.390 1.00 94.50 88 GLY A O 1
ATOM 677 N N . LYS A 1 89 ? 4.877 2.089 -22.767 1.00 96.00 89 LYS A N 1
ATOM 678 C CA . LYS A 1 89 ? 5.388 1.385 -21.587 1.00 96.00 89 LYS A CA 1
ATOM 679 C C . LYS A 1 89 ? 4.519 1.694 -20.379 1.00 96.00 89 LYS A C 1
ATOM 681 O O . LYS A 1 89 ? 3.947 2.778 -20.270 1.00 96.00 89 LYS A O 1
ATOM 686 N N . ARG A 1 90 ? 4.471 0.747 -19.445 1.00 96.81 90 ARG A N 1
ATOM 687 C CA . ARG A 1 90 ? 3.797 0.942 -18.159 1.00 96.81 90 ARG A CA 1
ATOM 688 C C . ARG A 1 90 ? 4.751 1.472 -17.106 1.00 96.81 90 ARG A C 1
ATOM 690 O O . ARG A 1 90 ? 5.966 1.288 -17.208 1.00 96.81 90 ARG A O 1
ATOM 697 N N . ILE A 1 91 ? 4.198 2.108 -16.082 1.00 96.19 91 ILE A N 1
ATOM 698 C CA . ILE A 1 91 ? 4.981 2.728 -15.016 1.00 96.19 91 ILE A CA 1
ATOM 699 C C . ILE A 1 91 ? 4.367 2.410 -13.660 1.00 96.19 91 ILE A C 1
ATOM 701 O O . ILE A 1 91 ? 3.157 2.513 -13.471 1.00 96.19 91 ILE A O 1
ATOM 705 N N . ILE A 1 92 ? 5.222 2.068 -12.704 1.00 95.38 92 ILE A N 1
ATOM 706 C CA . ILE A 1 92 ? 4.891 2.061 -11.285 1.00 95.38 92 ILE A CA 1
ATOM 707 C C . ILE A 1 92 ? 5.824 3.060 -10.619 1.00 95.38 92 ILE A C 1
ATOM 709 O O . ILE A 1 92 ? 7.031 2.834 -10.522 1.00 95.38 92 ILE A O 1
ATOM 713 N N . ASN A 1 93 ? 5.278 4.195 -10.199 1.00 92.81 93 ASN A N 1
ATOM 714 C CA . ASN A 1 93 ? 6.016 5.135 -9.376 1.00 92.81 93 ASN A CA 1
ATOM 715 C C . ASN A 1 93 ? 6.183 4.522 -7.984 1.00 92.81 93 ASN A C 1
ATOM 717 O O . ASN A 1 93 ? 5.212 4.326 -7.263 1.00 92.81 93 ASN A O 1
ATOM 721 N N . VAL A 1 94 ? 7.417 4.191 -7.638 1.00 90.06 94 VAL A N 1
ATOM 722 C CA . VAL A 1 94 ? 7.841 3.718 -6.319 1.00 90.06 94 VAL A CA 1
ATOM 723 C C . VAL A 1 94 ? 8.635 4.801 -5.580 1.00 90.06 94 VAL A C 1
ATOM 725 O O . VAL A 1 94 ? 9.243 4.537 -4.550 1.00 90.06 94 VAL A O 1
ATOM 728 N N . GLY A 1 95 ? 8.694 6.016 -6.129 1.00 80.12 95 GLY A N 1
ATOM 729 C CA . GLY A 1 95 ? 9.327 7.158 -5.490 1.00 80.12 95 GLY A CA 1
ATOM 730 C C . GLY A 1 95 ? 8.522 7.654 -4.297 1.00 80.12 95 GLY A C 1
ATOM 731 O O . GLY A 1 95 ? 7.319 7.439 -4.193 1.00 80.12 95 GLY A O 1
ATOM 732 N N . ASP A 1 96 ? 9.197 8.387 -3.421 1.00 62.94 96 ASP A N 1
ATOM 733 C CA . ASP A 1 96 ? 8.632 8.889 -2.166 1.00 62.94 96 ASP A CA 1
ATOM 734 C C . ASP A 1 96 ? 7.680 10.092 -2.327 1.00 62.94 96 ASP A C 1
ATOM 736 O O . ASP A 1 96 ? 7.433 10.861 -1.399 1.00 62.94 96 ASP A O 1
ATOM 740 N N . GLN A 1 97 ? 7.190 10.321 -3.542 1.00 53.75 97 GLN A N 1
ATOM 741 C CA . GLN A 1 97 ? 6.286 11.424 -3.813 1.00 53.75 97 GLN A CA 1
ATOM 742 C C . GLN A 1 97 ? 4.868 10.956 -3.509 1.00 53.75 97 GLN A C 1
ATOM 744 O O . GLN A 1 97 ? 4.279 10.183 -4.264 1.00 53.75 97 GLN A O 1
ATOM 749 N N . GLN A 1 98 ? 4.372 11.412 -2.361 1.00 51.16 98 GLN A N 1
ATOM 750 C CA . GLN A 1 98 ? 3.001 11.224 -1.910 1.00 51.16 98 GLN A CA 1
ATOM 751 C C . GLN A 1 98 ? 2.026 11.602 -3.029 1.00 51.16 98 GLN A C 1
ATOM 753 O O . GLN A 1 98 ? 2.256 12.544 -3.792 1.00 51.16 98 GLN A O 1
ATOM 758 N N . HIS A 1 99 ? 0.938 10.840 -3.135 1.00 49.69 99 HIS A N 1
ATOM 759 C CA . HIS A 1 99 ? -0.119 11.085 -4.121 1.00 49.69 99 HIS A CA 1
ATOM 760 C C . HIS A 1 99 ? -0.775 12.458 -3.961 1.00 49.69 99 HIS A C 1
ATOM 762 O O . HIS A 1 99 ? -1.229 13.042 -4.942 1.00 49.69 99 HIS A O 1
ATOM 768 N N . THR A 1 100 ? -0.745 13.007 -2.749 1.00 41.16 100 THR A N 1
ATOM 769 C CA . THR A 1 100 ? -1.265 14.333 -2.438 1.00 41.16 100 THR A CA 1
ATOM 770 C C . THR A 1 100 ? -0.226 15.420 -2.724 1.00 41.16 100 THR A C 1
ATOM 772 O O . THR A 1 100 ? 0.897 15.347 -2.233 1.00 41.16 100 THR A O 1
ATOM 775 N N . ASP A 1 101 ? -0.637 16.445 -3.478 1.00 34.69 101 ASP A N 1
ATOM 776 C CA . ASP A 1 101 ? 0.138 17.630 -3.896 1.00 34.69 101 ASP A CA 1
ATOM 777 C C . ASP A 1 101 ? 1.246 17.405 -4.946 1.00 34.69 101 ASP A C 1
ATOM 779 O O . ASP A 1 101 ? 2.408 17.772 -4.783 1.00 34.69 101 ASP A O 1
ATOM 783 N N . GLY A 1 102 ? 0.842 16.889 -6.113 1.00 38.00 102 GLY A N 1
ATOM 784 C CA . GLY A 1 102 ? 1.593 17.074 -7.367 1.00 38.00 102 GLY A CA 1
ATOM 785 C C . GLY A 1 102 ? 2.763 16.115 -7.592 1.00 38.00 102 GLY A C 1
ATOM 786 O O . GLY A 1 102 ? 3.509 16.283 -8.553 1.00 38.00 102 GLY A O 1
ATOM 787 N N . GLY A 1 103 ? 2.913 15.108 -6.729 1.00 45.50 103 GLY A N 1
ATOM 788 C CA . GLY A 1 103 ? 3.958 14.091 -6.826 1.00 45.50 103 GLY A CA 1
ATOM 789 C C . GLY A 1 103 ? 3.628 12.902 -7.734 1.00 45.50 103 GLY A C 1
ATOM 790 O O . GLY A 1 103 ? 4.508 12.319 -8.374 1.00 45.50 103 GLY A O 1
ATOM 791 N N . ALA A 1 104 ? 2.347 12.548 -7.813 1.00 61.72 104 ALA A N 1
ATOM 792 C CA . ALA A 1 104 ? 1.856 11.509 -8.701 1.00 61.72 104 ALA A CA 1
ATOM 793 C C . ALA A 1 104 ? 1.501 12.100 -10.074 1.00 61.72 104 ALA A C 1
ATOM 795 O O . ALA A 1 104 ? 0.859 13.145 -10.180 1.00 61.72 104 ALA A O 1
ATOM 796 N N . TYR A 1 105 ? 1.929 11.428 -11.143 1.00 73.31 105 TYR A N 1
ATOM 797 C CA . TYR A 1 105 ? 1.603 11.848 -12.503 1.00 73.31 105 TYR A CA 1
ATOM 798 C C . TYR A 1 105 ? 0.077 11.844 -12.714 1.00 73.31 105 TYR A C 1
ATOM 800 O O . TYR A 1 105 ? -0.577 10.869 -12.324 1.00 73.31 105 TYR A O 1
ATOM 808 N N . PRO A 1 106 ? -0.509 12.876 -13.353 1.00 79.25 106 PRO A N 1
ATOM 809 C CA . PRO A 1 106 ? -1.944 12.929 -13.603 1.00 79.25 106 PRO A CA 1
ATOM 810 C C . PRO A 1 106 ? -2.483 11.643 -14.244 1.00 79.25 106 PRO A C 1
ATOM 812 O O . PRO A 1 106 ? -1.954 11.156 -15.241 1.00 79.25 106 PRO A O 1
ATOM 815 N N . GLY A 1 107 ? -3.554 11.095 -13.666 1.00 81.62 107 GLY A N 1
ATOM 816 C CA . GLY A 1 107 ? -4.165 9.845 -14.126 1.00 81.62 107 GLY A CA 1
ATOM 817 C C . GLY A 1 107 ? -3.536 8.568 -13.562 1.00 81.62 107 GLY A C 1
ATOM 818 O O . GLY A 1 107 ? -3.946 7.479 -13.963 1.00 81.62 107 GLY A O 1
ATOM 819 N N . SER A 1 108 ? -2.579 8.660 -12.631 1.00 89.50 108 SER A N 1
ATOM 820 C CA . SER A 1 108 ? -2.066 7.476 -11.939 1.00 89.50 108 SER A CA 1
ATOM 821 C C . SER A 1 108 ? -3.112 6.830 -11.042 1.00 89.50 108 SER A C 1
ATOM 823 O O . SER A 1 108 ? -3.790 7.509 -10.272 1.00 89.50 108 SER A O 1
ATOM 825 N N . VAL A 1 109 ? -3.184 5.502 -11.088 1.00 93.50 109 VAL A N 1
ATOM 826 C CA . VAL A 1 109 ? -4.003 4.715 -10.162 1.00 93.50 109 VAL A CA 1
ATOM 827 C C . VAL A 1 109 ? -3.226 4.441 -8.872 1.00 93.50 109 VAL A C 1
ATOM 829 O O . VAL A 1 109 ? -2.030 4.145 -8.900 1.00 93.50 109 VAL A O 1
ATOM 832 N N . TYR A 1 110 ? -3.905 4.514 -7.729 1.00 94.19 110 TYR A N 1
ATOM 833 C CA . TYR A 1 110 ? -3.324 4.157 -6.438 1.00 94.19 110 TYR A CA 1
ATOM 834 C C . TYR A 1 110 ? -2.998 2.656 -6.377 1.00 94.19 110 TYR A C 1
ATOM 836 O O . TYR A 1 110 ? -3.864 1.809 -6.594 1.00 94.19 110 TYR A O 1
ATOM 844 N N . GLY A 1 111 ? -1.739 2.316 -6.094 1.00 94.31 111 GLY A N 1
ATOM 845 C CA . GLY A 1 111 ? -1.183 0.962 -6.204 1.00 94.31 111 GLY A CA 1
ATOM 846 C C . GLY A 1 111 ? -1.572 -0.017 -5.092 1.00 94.31 111 GLY A C 1
ATOM 847 O O . GLY A 1 111 ? -0.900 -1.032 -4.923 1.00 94.31 111 GLY A O 1
ATOM 848 N N . LEU A 1 112 ? -2.627 0.251 -4.314 1.00 95.62 112 LEU A N 1
ATOM 849 C CA . LEU A 1 112 ? -3.095 -0.648 -3.253 1.00 95.62 112 LEU A CA 1
ATOM 850 C C . LEU A 1 112 ? -4.063 -1.695 -3.821 1.00 95.62 112 LEU A C 1
ATOM 852 O O . LEU A 1 112 ? -5.281 -1.510 -3.858 1.00 95.62 112 LEU A O 1
ATOM 856 N N . SER A 1 113 ? -3.484 -2.793 -4.303 1.00 94.44 113 SER A N 1
ATOM 857 C CA . SER A 1 113 ? -4.134 -3.852 -5.086 1.00 94.44 113 SER A CA 1
ATOM 858 C C . SER A 1 113 ? -5.421 -4.407 -4.476 1.00 94.44 113 SER A C 1
ATOM 860 O O . SER A 1 113 ? -6.350 -4.718 -5.213 1.00 94.44 113 SER A O 1
ATOM 862 N N . GLU A 1 114 ? -5.504 -4.503 -3.154 1.00 96.31 114 GLU A N 1
ATOM 863 C CA . GLU A 1 114 ? -6.661 -5.034 -2.429 1.00 96.31 114 GLU A CA 1
ATOM 864 C C . GLU A 1 114 ? -7.911 -4.170 -2.607 1.00 96.31 114 GLU A C 1
ATOM 866 O O . GLU A 1 114 ? -9.023 -4.694 -2.586 1.00 96.31 114 GLU A O 1
ATOM 871 N N . LEU A 1 115 ? -7.727 -2.860 -2.791 1.00 96.19 115 LEU A N 1
ATOM 872 C CA . LEU A 1 115 ? -8.809 -1.875 -2.881 1.00 96.19 115 LEU A CA 1
ATOM 873 C C . LEU A 1 115 ? -8.983 -1.328 -4.306 1.00 96.19 115 LEU A C 1
ATOM 875 O O . LEU A 1 115 ? -10.059 -0.860 -4.665 1.00 96.19 115 LEU A O 1
ATOM 879 N N . TYR A 1 116 ? -7.938 -1.412 -5.135 1.00 96.00 116 TYR A N 1
ATOM 880 C CA . TYR A 1 116 ? -7.885 -0.811 -6.473 1.00 96.00 116 TYR A CA 1
ATOM 881 C C . TYR A 1 116 ? -7.718 -1.828 -7.612 1.00 96.00 116 TYR A C 1
ATOM 883 O O . TYR A 1 116 ? -7.446 -1.432 -8.746 1.00 96.00 116 TYR A O 1
ATOM 891 N N . LYS A 1 117 ? -7.897 -3.130 -7.341 1.00 93.88 117 LYS A N 1
ATOM 892 C CA . LYS A 1 117 ? -7.634 -4.240 -8.278 1.00 93.88 117 LYS A CA 1
ATOM 893 C C . LYS A 1 117 ? -8.105 -3.982 -9.708 1.00 93.88 117 LYS A C 1
ATOM 895 O O . LYS A 1 117 ? -7.329 -4.161 -10.644 1.00 93.88 117 LYS A O 1
ATOM 900 N N . ASP A 1 118 ? -9.362 -3.579 -9.874 1.00 93.31 118 ASP A N 1
ATOM 901 C CA . ASP A 1 118 ? -9.954 -3.403 -11.201 1.00 93.31 118 ASP A CA 1
ATOM 902 C C . ASP A 1 118 ? -9.399 -2.170 -11.916 1.00 93.31 118 ASP A C 1
ATOM 904 O O . ASP A 1 118 ? -9.053 -2.256 -13.088 1.00 93.31 118 ASP A O 1
ATOM 908 N N . LYS A 1 119 ? -9.186 -1.061 -11.196 1.00 94.75 119 LYS A N 1
ATOM 909 C CA . LYS A 1 119 ? -8.567 0.149 -11.760 1.00 94.75 119 LYS A CA 1
ATOM 910 C C . LYS A 1 119 ? -7.109 -0.092 -12.174 1.00 94.75 119 LYS A C 1
ATOM 912 O O . LYS A 1 119 ? -6.656 0.471 -13.163 1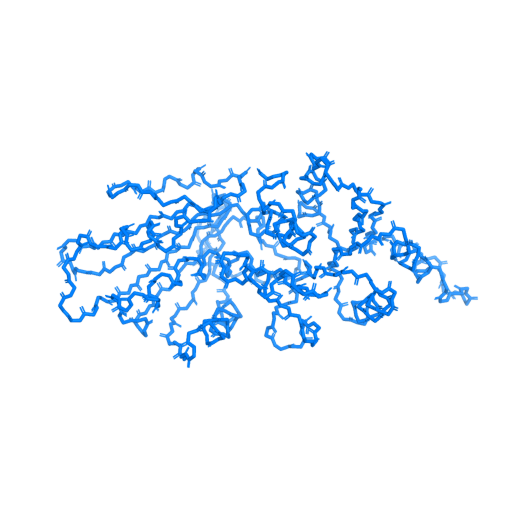.00 94.75 119 LYS A O 1
ATOM 917 N N . ILE A 1 120 ? -6.371 -0.929 -11.439 1.00 96.00 120 ILE A N 1
ATOM 918 C CA . ILE A 1 120 ? -4.957 -1.229 -11.723 1.00 96.00 120 ILE A CA 1
ATOM 919 C C . ILE A 1 120 ? -4.787 -2.030 -13.020 1.00 96.00 120 ILE A C 1
ATOM 921 O O . ILE A 1 120 ? -3.813 -1.810 -13.737 1.00 96.00 120 ILE A O 1
ATOM 925 N N . ARG A 1 121 ? -5.709 -2.946 -13.343 1.00 96.00 121 ARG A N 1
ATOM 926 C CA . ARG A 1 121 ? -5.609 -3.805 -14.542 1.00 96.00 121 ARG A CA 1
ATOM 927 C C . ARG A 1 121 ? -5.470 -3.001 -15.836 1.00 96.00 121 ARG A C 1
ATOM 929 O O . ARG A 1 121 ? -4.653 -3.347 -16.689 1.00 96.00 121 ARG A O 1
ATOM 936 N N . ASP A 1 122 ? -6.213 -1.905 -15.928 1.00 93.56 122 ASP A N 1
ATOM 937 C CA . ASP A 1 122 ? -6.248 -1.041 -17.110 1.00 93.56 122 ASP A CA 1
ATOM 938 C C . ASP A 1 122 ? -5.269 0.143 -17.015 1.00 93.56 122 ASP A C 1
ATOM 940 O O . ASP A 1 122 ? -5.120 0.923 -17.958 1.00 93.56 122 ASP A O 1
ATOM 944 N N . ALA A 1 123 ? -4.562 0.284 -15.890 1.00 94.75 123 ALA A N 1
ATOM 945 C CA . ALA A 1 123 ? -3.674 1.409 -15.652 1.00 94.75 123 ALA A CA 1
ATOM 946 C C . ALA A 1 123 ? -2.403 1.333 -16.516 1.00 94.75 123 ALA A C 1
ATOM 948 O O . ALA A 1 123 ? -1.706 0.317 -16.578 1.00 94.75 123 ALA A O 1
ATOM 949 N N . SER A 1 124 ? -2.058 2.459 -17.145 1.00 94.62 124 SER A N 1
ATOM 950 C CA . SER A 1 124 ? -0.736 2.651 -17.768 1.00 94.62 124 SER A CA 1
ATOM 951 C C . SER A 1 124 ? 0.298 3.161 -16.764 1.00 94.62 124 SER A C 1
ATOM 953 O O . SER A 1 124 ? 1.491 2.901 -16.906 1.00 94.62 124 SER A O 1
ATOM 955 N N . ILE A 1 125 ? -0.168 3.857 -15.729 1.00 94.69 125 ILE A N 1
ATOM 956 C CA . ILE A 1 125 ? 0.647 4.341 -14.626 1.00 94.69 125 ILE A CA 1
ATOM 957 C C . ILE A 1 125 ? -0.077 4.102 -13.307 1.00 94.69 125 ILE A C 1
ATOM 959 O O . ILE A 1 125 ? -1.260 4.410 -13.159 1.00 94.69 125 ILE A O 1
ATOM 963 N N . ALA A 1 126 ? 0.647 3.535 -12.354 1.00 94.25 126 ALA A N 1
ATOM 964 C CA . ALA A 1 126 ? 0.227 3.433 -10.971 1.00 94.25 126 ALA A CA 1
ATOM 965 C C . ALA A 1 126 ? 1.301 4.020 -10.065 1.00 94.25 126 ALA A C 1
ATOM 967 O O . ALA A 1 126 ? 2.465 4.136 -10.449 1.00 94.25 126 ALA A O 1
ATOM 968 N N . SER A 1 127 ? 0.906 4.373 -8.856 1.00 92.44 127 SER A N 1
ATOM 969 C CA . SER A 1 127 ? 1.803 4.958 -7.870 1.00 92.44 127 SER A CA 1
ATOM 970 C C . SER A 1 127 ? 1.656 4.173 -6.574 1.00 92.44 127 SER A C 1
ATOM 972 O O . SER A 1 127 ? 0.549 3.990 -6.057 1.00 92.44 127 SER A O 1
ATOM 974 N N . ASN A 1 128 ? 2.776 3.645 -6.097 1.00 91.62 128 ASN A N 1
ATOM 975 C CA . ASN A 1 128 ? 2.841 2.783 -4.932 1.00 91.62 128 ASN A CA 1
ATOM 976 C C . ASN A 1 128 ? 2.422 3.583 -3.685 1.00 91.62 128 ASN A C 1
ATOM 978 O O . ASN A 1 128 ? 2.811 4.746 -3.565 1.00 91.62 128 ASN A O 1
ATOM 982 N N . PRO A 1 129 ? 1.616 3.004 -2.785 1.00 91.44 129 PRO A N 1
ATOM 983 C CA . PRO A 1 129 ? 1.255 3.657 -1.534 1.00 91.44 129 PRO A CA 1
ATOM 984 C C . PRO A 1 129 ? 2.484 3.898 -0.654 1.00 91.44 129 PRO A C 1
ATOM 986 O O . PRO A 1 129 ? 3.465 3.153 -0.717 1.00 91.44 129 PRO A O 1
ATOM 989 N N . SER A 1 130 ? 2.391 4.879 0.245 1.00 90.25 130 SER A N 1
ATOM 990 C CA . SER A 1 130 ? 3.290 4.927 1.399 1.00 90.25 130 SER A CA 1
ATOM 991 C C . SER A 1 130 ? 3.147 3.645 2.230 1.00 90.25 130 SER A C 1
ATOM 993 O O . SER A 1 130 ? 2.039 3.136 2.443 1.00 90.25 130 SER A O 1
ATOM 995 N N . SER A 1 131 ? 4.258 3.127 2.757 1.00 90.94 131 SER A N 1
ATOM 996 C CA . SER A 1 131 ? 4.250 1.938 3.616 1.00 90.94 131 SER A CA 1
ATOM 997 C C . SER A 1 131 ? 3.397 2.160 4.874 1.00 90.94 131 SER A C 1
ATOM 999 O O . SER A 1 131 ? 2.606 1.296 5.251 1.00 90.94 131 SER A O 1
ATOM 1001 N N . TYR A 1 132 ? 3.446 3.357 5.464 1.00 92.12 132 TYR A N 1
ATOM 1002 C CA . TYR A 1 132 ? 2.578 3.751 6.579 1.00 92.12 132 TYR A CA 1
ATOM 1003 C C . TYR A 1 132 ? 1.089 3.751 6.199 1.00 92.12 132 TYR A C 1
ATOM 1005 O O . TYR A 1 132 ? 0.254 3.231 6.942 1.00 92.12 132 TYR A O 1
ATOM 1013 N N . CYS A 1 133 ? 0.760 4.306 5.030 1.00 94.00 133 CYS A N 1
ATOM 1014 C CA . CYS A 1 133 ? -0.615 4.397 4.539 1.00 94.00 133 CYS A CA 1
ATOM 1015 C C . CYS A 1 133 ? -1.176 3.022 4.159 1.00 94.00 133 CYS A C 1
ATOM 1017 O O . CYS A 1 133 ? -2.358 2.775 4.369 1.00 94.00 133 CYS A O 1
ATOM 1019 N N . THR A 1 134 ? -0.329 2.098 3.695 1.00 95.31 134 THR A N 1
ATOM 1020 C CA . THR A 1 134 ? -0.715 0.720 3.352 1.00 95.31 134 THR A CA 1
ATOM 1021 C C . THR A 1 134 ? -1.384 0.017 4.533 1.00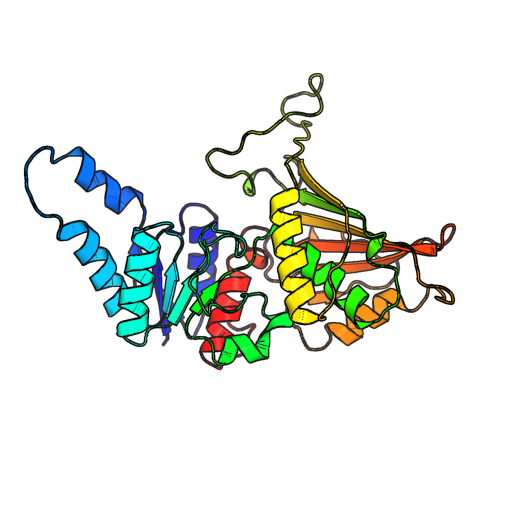 95.31 134 THR A C 1
ATOM 1023 O O . THR A 1 134 ? -2.510 -0.460 4.407 1.00 95.31 134 THR A O 1
ATOM 1026 N N . GLY A 1 135 ? -0.731 -0.012 5.702 1.00 95.12 135 GLY A N 1
ATOM 1027 C CA . GLY A 1 135 ? -1.305 -0.620 6.908 1.00 95.12 135 GLY A CA 1
ATOM 1028 C C . GLY A 1 135 ? -2.578 0.096 7.364 1.00 95.12 135 GLY A C 1
ATOM 1029 O O . GLY A 1 135 ? -3.612 -0.537 7.575 1.00 95.12 135 GLY A O 1
ATOM 1030 N N . ALA A 1 136 ? -2.537 1.430 7.427 1.00 96.12 136 ALA A N 1
ATOM 1031 C CA . ALA A 1 136 ? -3.677 2.238 7.851 1.00 96.12 136 ALA A CA 1
ATOM 1032 C C . ALA A 1 136 ? -4.917 2.037 6.966 1.00 96.12 136 ALA A C 1
ATOM 1034 O O . ALA A 1 136 ? -6.007 1.814 7.485 1.00 96.12 136 ALA A O 1
ATOM 1035 N N . MET A 1 137 ? -4.763 2.059 5.642 1.00 96.38 137 MET A N 1
ATOM 1036 C CA . MET A 1 137 ? -5.869 1.865 4.704 1.00 96.38 137 MET A CA 1
ATOM 1037 C C . MET A 1 137 ? -6.417 0.442 4.741 1.00 96.38 137 MET A C 1
ATOM 1039 O O . MET A 1 137 ? -7.633 0.265 4.752 1.00 96.38 137 MET A O 1
ATOM 1043 N N . LEU A 1 138 ? -5.548 -0.574 4.806 1.00 97.19 138 LEU A N 1
ATOM 1044 C CA . LEU A 1 138 ? -5.993 -1.964 4.929 1.00 97.19 138 LEU A CA 1
ATOM 1045 C C . LEU A 1 138 ? -6.740 -2.204 6.251 1.00 97.19 138 LEU A C 1
ATOM 1047 O O . LEU A 1 138 ? -7.682 -2.996 6.310 1.00 97.19 138 LEU A O 1
ATOM 1051 N N . GLY A 1 139 ? -6.355 -1.489 7.305 1.00 96.00 139 GLY A N 1
ATOM 1052 C CA . GLY A 1 139 ? -7.080 -1.471 8.564 1.00 96.00 139 GLY A CA 1
ATOM 1053 C C . GLY A 1 139 ? -8.404 -0.709 8.477 1.00 96.00 139 GLY A C 1
ATOM 1054 O O . GLY A 1 139 ? -9.400 -1.196 8.984 1.00 96.00 139 GLY A O 1
ATOM 1055 N N . LEU A 1 140 ? -8.462 0.453 7.831 1.00 95.62 140 LEU A N 1
ATOM 1056 C CA . LEU A 1 140 ? -9.659 1.303 7.803 1.00 95.62 140 LEU A CA 1
ATOM 1057 C C . LEU A 1 140 ? -10.738 0.847 6.816 1.00 95.62 140 LEU A C 1
ATOM 1059 O O . LEU A 1 140 ? -11.923 1.022 7.093 1.00 95.62 140 LEU A O 1
ATOM 1063 N N . ALA A 1 141 ? -10.362 0.289 5.666 1.00 95.62 141 ALA A N 1
ATOM 1064 C CA . ALA A 1 141 ? -11.307 0.012 4.586 1.00 95.62 141 ALA A CA 1
ATOM 1065 C C . ALA A 1 141 ? -12.480 -0.904 5.001 1.00 95.62 141 ALA A C 1
ATOM 1067 O O . ALA A 1 141 ? -13.619 -0.563 4.679 1.00 95.62 141 ALA A O 1
ATOM 1068 N N . PRO A 1 142 ? -12.278 -1.993 5.773 1.00 94.81 142 PRO A N 1
ATOM 1069 C CA . PRO A 1 142 ? -13.396 -2.813 6.241 1.00 94.81 142 PRO A CA 1
ATOM 1070 C C . PRO A 1 142 ? -14.298 -2.079 7.235 1.00 94.81 142 PRO A C 1
ATOM 1072 O O . PRO A 1 142 ? -15.509 -2.285 7.216 1.00 94.81 142 PRO A O 1
ATOM 1075 N N . LEU A 1 143 ? -13.744 -1.194 8.075 1.00 92.56 143 LEU A N 1
ATOM 1076 C CA . LEU A 1 143 ? -14.536 -0.364 8.993 1.00 92.56 143 LEU A CA 1
ATOM 1077 C C . LEU A 1 143 ? -15.457 0.581 8.217 1.00 92.56 143 LEU A C 1
ATOM 1079 O O . LEU A 1 143 ? -16.634 0.695 8.549 1.00 92.56 143 LEU A O 1
ATOM 1083 N N . ALA A 1 144 ? -14.936 1.201 7.154 1.00 91.19 144 ALA A N 1
ATOM 1084 C CA . ALA A 1 144 ? -15.703 2.100 6.291 1.00 91.19 144 ALA A CA 1
ATOM 1085 C C . ALA A 1 144 ? -16.779 1.362 5.501 1.00 91.19 144 ALA A C 1
ATOM 1087 O O . ALA A 1 144 ? -17.911 1.825 5.418 1.00 91.19 144 ALA A O 1
ATOM 1088 N N . ALA A 1 145 ? -16.453 0.184 4.973 1.00 91.19 145 ALA A N 1
ATOM 1089 C CA . ALA A 1 145 ? -17.393 -0.607 4.191 1.00 91.19 145 ALA A CA 1
ATOM 1090 C C . ALA A 1 145 ? -18.538 -1.204 5.025 1.00 91.19 145 ALA A C 1
ATOM 1092 O O . ALA A 1 145 ? -19.633 -1.404 4.505 1.00 91.19 145 ALA A O 1
ATOM 1093 N N . SER A 1 146 ? -18.282 -1.526 6.295 1.00 87.31 146 SER A N 1
ATOM 1094 C CA . SER A 1 146 ? -19.240 -2.224 7.163 1.00 87.31 146 SER A CA 1
ATOM 1095 C C . SER A 1 146 ? -20.090 -1.292 8.028 1.00 87.31 146 SER A C 1
ATOM 1097 O O . SER A 1 146 ? -21.087 -1.737 8.591 1.00 87.31 146 SER A O 1
ATOM 1099 N N . ASN A 1 147 ? -19.722 -0.009 8.133 1.00 82.75 147 ASN A N 1
ATOM 1100 C CA . ASN A 1 147 ? -20.396 0.982 8.977 1.00 82.75 147 ASN A CA 1
ATOM 1101 C C . ASN A 1 147 ? -20.569 0.521 10.445 1.00 82.75 147 ASN A C 1
ATOM 1103 O O . ASN A 1 147 ? -21.556 0.847 11.106 1.00 82.75 147 ASN A O 1
ATOM 1107 N N . LEU A 1 148 ? -19.617 -0.263 10.966 1.00 84.19 148 LEU A N 1
ATOM 1108 C CA . LEU A 1 148 ? -19.656 -0.792 12.339 1.00 84.19 148 LEU A CA 1
ATOM 1109 C C . LEU A 1 148 ? -19.152 0.215 13.385 1.00 84.19 148 LEU A C 1
ATOM 1111 O O . LEU A 1 148 ? -19.401 0.045 14.579 1.00 84.19 148 LEU A O 1
ATOM 1115 N N . VAL A 1 149 ? -18.446 1.261 12.953 1.00 88.81 149 VAL A N 1
ATOM 1116 C CA . VAL A 1 149 ? -17.814 2.267 13.817 1.00 88.81 149 VAL A CA 1
ATOM 1117 C C . VAL A 1 149 ? -18.077 3.674 13.307 1.00 88.81 149 VAL A C 1
ATOM 1119 O O . VAL A 1 149 ? -18.221 3.881 12.100 1.00 88.81 149 VAL A O 1
ATOM 1122 N N . ASP A 1 150 ? -18.040 4.649 14.211 1.00 90.75 150 ASP A N 1
ATOM 1123 C CA . ASP A 1 150 ? -17.925 6.049 13.820 1.00 90.75 150 ASP A CA 1
ATOM 1124 C C . ASP A 1 150 ? -16.461 6.341 13.481 1.00 90.75 150 ASP A C 1
ATOM 1126 O O . ASP A 1 150 ? -15.623 6.581 14.355 1.00 90.75 150 ASP A O 1
ATOM 1130 N N . ILE A 1 151 ? -16.132 6.323 12.190 1.00 89.38 151 ILE A N 1
ATOM 1131 C CA . ILE A 1 151 ? -14.763 6.561 11.711 1.00 89.38 151 ILE A CA 1
ATOM 1132 C C . ILE A 1 151 ? -14.269 7.962 12.073 1.00 89.38 151 ILE A C 1
ATOM 1134 O O . ILE A 1 151 ? -13.061 8.161 12.196 1.00 89.38 151 ILE A O 1
ATOM 1138 N N . ASN A 1 152 ? -15.162 8.922 12.329 1.00 91.38 152 ASN A N 1
ATOM 1139 C CA . ASN A 1 152 ? -14.753 10.264 12.743 1.00 91.38 152 ASN A CA 1
ATOM 1140 C C . ASN A 1 152 ? -14.163 10.305 14.163 1.00 91.38 152 ASN A C 1
ATOM 1142 O O . ASN A 1 152 ? -13.612 11.315 14.599 1.00 91.38 152 ASN A O 1
ATOM 1146 N N . THR A 1 153 ? -14.271 9.200 14.897 1.00 93.56 153 THR A N 1
ATOM 1147 C CA . THR A 1 153 ? -13.619 9.013 16.197 1.00 93.56 153 THR A CA 1
ATOM 1148 C C . THR A 1 153 ? -12.288 8.274 16.084 1.00 93.56 153 THR A C 1
ATOM 1150 O O . THR A 1 153 ? -11.629 8.038 17.099 1.00 93.56 153 THR A O 1
ATOM 1153 N N . ALA A 1 154 ? -11.875 7.896 14.868 1.00 95.12 154 ALA A N 1
ATOM 1154 C CA . ALA A 1 154 ? -10.719 7.042 14.685 1.00 95.12 154 ALA A CA 1
ATOM 1155 C C . ALA A 1 154 ? -9.416 7.735 15.115 1.00 95.12 154 ALA A C 1
ATOM 1157 O O . ALA A 1 154 ? -9.086 8.855 14.708 1.00 95.12 154 ALA A O 1
ATOM 1158 N N . VAL A 1 155 ? -8.637 7.016 15.918 1.00 95.81 155 VAL A N 1
ATOM 1159 C CA . VAL A 1 155 ? -7.272 7.369 16.304 1.00 95.81 155 VAL A CA 1
ATOM 1160 C C . VAL A 1 155 ? -6.335 6.315 15.740 1.00 95.81 155 VAL A C 1
ATOM 1162 O O . VAL A 1 155 ? -6.422 5.138 16.095 1.00 95.81 155 VAL A O 1
ATOM 1165 N N . ILE A 1 156 ? -5.444 6.755 14.858 1.00 96.06 156 ILE A N 1
ATOM 1166 C CA . ILE A 1 156 ? -4.505 5.918 14.123 1.00 96.06 156 ILE A CA 1
ATOM 1167 C C . ILE A 1 156 ? -3.098 6.196 14.630 1.00 96.06 156 ILE A C 1
ATOM 1169 O O . ILE A 1 156 ? -2.618 7.331 14.615 1.00 96.06 156 ILE A O 1
ATOM 1173 N N . GLU A 1 157 ? -2.425 5.137 15.059 1.00 94.81 157 GLU A N 1
ATOM 1174 C CA . GLU A 1 157 ? -1.038 5.172 15.493 1.00 94.81 157 GLU A CA 1
ATOM 1175 C C . GLU A 1 157 ? -0.217 4.164 14.705 1.00 94.81 157 GLU A C 1
ATOM 1177 O O . GLU A 1 157 ? -0.424 2.960 14.841 1.00 94.81 157 GLU A O 1
ATOM 1182 N N . SER A 1 158 ? 0.769 4.638 13.952 1.00 94.25 158 SER A N 1
ATOM 1183 C CA . SER A 1 158 ? 1.718 3.764 13.262 1.00 94.25 158 SER A CA 1
ATOM 1184 C C . SER A 1 158 ? 3.081 3.806 13.934 1.00 94.25 158 SER A C 1
ATOM 1186 O O . SER A 1 158 ? 3.642 4.873 14.162 1.00 94.25 158 SER A O 1
ATOM 1188 N N . LYS A 1 159 ? 3.628 2.639 14.255 1.00 92.50 159 LYS A N 1
ATOM 1189 C CA . LYS A 1 159 ? 4.918 2.475 14.923 1.00 92.50 159 LYS A CA 1
ATOM 1190 C C . LYS A 1 159 ? 5.832 1.670 14.006 1.00 92.50 159 LYS A C 1
ATOM 1192 O O . LYS A 1 159 ? 5.451 0.579 13.588 1.00 92.50 159 LYS A O 1
ATOM 1197 N N . SER A 1 160 ? 7.003 2.199 13.679 1.00 90.38 160 SER A N 1
ATOM 1198 C CA . SER A 1 160 ? 7.923 1.583 12.720 1.00 90.38 160 SER A CA 1
ATOM 1199 C C . SER A 1 160 ? 9.335 1.429 13.264 1.00 90.38 160 SER A C 1
ATOM 1201 O O . SER A 1 160 ? 9.731 2.136 14.189 1.00 90.38 160 SER A O 1
ATOM 1203 N N . GLY A 1 161 ? 10.115 0.566 12.617 1.00 87.44 161 GLY A N 1
ATOM 1204 C CA . GLY A 1 161 ? 11.560 0.488 12.812 1.00 87.44 161 GLY A CA 1
ATOM 1205 C C . GLY A 1 161 ? 12.334 1.664 12.212 1.00 87.44 161 GLY A C 1
ATOM 1206 O O . GLY A 1 161 ? 11.783 2.528 11.524 1.00 87.44 161 GLY A O 1
ATOM 1207 N N . ILE A 1 162 ? 13.651 1.660 12.442 1.00 83.62 162 ILE A N 1
ATOM 1208 C CA . ILE A 1 162 ? 14.581 2.670 11.908 1.00 83.62 162 ILE A CA 1
ATOM 1209 C C . ILE A 1 162 ? 14.770 2.579 10.384 1.00 83.62 162 ILE A C 1
ATOM 1211 O O . ILE A 1 162 ? 15.197 3.548 9.765 1.00 83.62 162 ILE A O 1
ATOM 1215 N N . SER A 1 163 ? 14.426 1.448 9.759 1.00 80.25 163 SER A N 1
ATOM 1216 C CA . SER A 1 163 ? 14.475 1.275 8.298 1.00 80.25 163 SER A CA 1
ATOM 1217 C C . SER A 1 163 ? 13.556 2.250 7.558 1.00 80.25 163 SER A C 1
ATOM 1219 O O . SER A 1 163 ? 13.860 2.656 6.439 1.00 80.25 163 SER A O 1
ATOM 1221 N N . CYS A 1 164 ? 12.472 2.688 8.200 1.00 80.94 164 CYS A N 1
ATOM 1222 C CA . CYS A 1 164 ? 11.535 3.658 7.642 1.00 80.94 164 CYS A CA 1
ATOM 1223 C C . CYS A 1 164 ? 12.043 5.112 7.698 1.00 80.94 164 CYS A C 1
ATOM 1225 O O . CYS A 1 164 ? 11.368 5.995 7.174 1.00 80.94 164 CYS A O 1
ATOM 1227 N N . VAL A 1 165 ? 13.203 5.375 8.318 1.00 77.62 165 VAL A N 1
ATOM 1228 C CA . VAL A 1 165 ? 13.823 6.709 8.331 1.00 77.62 165 VAL A CA 1
ATOM 1229 C C . VAL A 1 165 ? 14.350 7.041 6.942 1.00 77.62 165 VAL A C 1
ATOM 1231 O O . VAL A 1 165 ? 15.179 6.320 6.381 1.00 77.62 165 VAL A O 1
ATOM 1234 N N . LYS A 1 166 ? 13.917 8.177 6.405 1.00 69.19 166 LYS A N 1
ATOM 1235 C CA . LYS A 1 166 ? 14.351 8.673 5.103 1.00 69.19 166 LYS A CA 1
ATOM 1236 C C . LYS A 1 166 ? 15.512 9.646 5.245 1.00 69.19 166 LYS A C 1
ATOM 1238 O O . LYS A 1 166 ? 15.736 10.289 6.273 1.00 69.19 166 LYS A O 1
ATOM 1243 N N . CYS A 1 167 ? 16.272 9.779 4.162 1.00 59.91 167 CYS A N 1
ATOM 1244 C CA . CYS A 1 167 ? 17.354 10.751 4.092 1.00 59.91 167 CYS A CA 1
ATOM 1245 C C . CYS A 1 167 ? 16.791 12.177 4.198 1.00 59.91 167 CYS A C 1
ATOM 1247 O O . CYS A 1 167 ? 16.129 12.648 3.278 1.00 59.91 167 CYS A O 1
ATOM 1249 N N . GLY A 1 168 ? 17.118 12.878 5.286 1.00 60.41 168 GLY A N 1
ATOM 1250 C CA . GLY A 1 168 ? 16.661 14.248 5.546 1.00 60.41 168 GLY A CA 1
ATOM 1251 C C . GLY A 1 168 ? 15.565 14.363 6.608 1.00 60.41 168 GLY A C 1
ATOM 1252 O O . GLY A 1 168 ? 15.239 15.487 6.994 1.00 60.41 168 GLY A O 1
ATOM 1253 N N . ASP A 1 169 ? 15.053 13.241 7.125 1.00 64.81 169 ASP A N 1
ATOM 1254 C CA . ASP A 1 169 ? 14.062 13.250 8.199 1.00 64.81 169 ASP A CA 1
ATOM 1255 C C . ASP A 1 169 ? 14.610 13.929 9.458 1.00 64.81 169 ASP A C 1
ATOM 1257 O O . ASP A 1 169 ? 15.675 13.591 9.986 1.00 64.81 169 ASP A O 1
ATOM 1261 N N . LYS A 1 170 ? 13.846 14.894 9.979 1.00 64.31 170 LYS A N 1
ATOM 1262 C CA . LYS A 1 170 ? 14.127 15.532 11.267 1.00 64.31 170 LYS A CA 1
ATOM 1263 C C . LYS A 1 170 ? 13.468 14.725 12.376 1.00 64.31 170 LYS A C 1
ATOM 1265 O O . LYS A 1 170 ? 12.306 14.941 12.707 1.00 64.31 170 LYS A O 1
ATOM 1270 N N . LEU A 1 171 ? 14.220 13.803 12.965 1.00 67.25 171 LEU A N 1
ATOM 1271 C CA . LEU A 1 171 ? 13.734 12.998 14.082 1.00 67.25 171 LEU A CA 1
ATOM 1272 C C . LEU A 1 171 ? 13.736 13.813 15.382 1.00 67.25 171 LEU A C 1
ATOM 1274 O O . LEU A 1 171 ? 14.788 14.243 15.860 1.00 67.25 171 LEU A O 1
ATOM 1278 N N . VAL A 1 172 ? 12.557 14.012 15.978 1.00 66.50 172 VAL A N 1
ATOM 1279 C CA . VAL A 1 172 ? 12.414 14.663 17.288 1.00 66.50 172 VAL A CA 1
ATOM 1280 C C . VAL A 1 172 ? 12.284 13.589 18.362 1.00 66.50 172 VAL A C 1
ATOM 1282 O O . VAL A 1 172 ? 11.278 12.887 18.441 1.00 66.50 172 VAL A O 1
ATOM 1285 N N . CYS A 1 173 ? 13.321 13.457 19.190 1.00 67.06 173 CYS A N 1
ATOM 1286 C CA . CYS A 1 173 ? 13.348 12.502 20.296 1.00 67.06 173 CYS A CA 1
ATOM 1287 C C . CYS A 1 173 ? 12.375 12.943 21.398 1.00 67.06 173 CYS A C 1
ATOM 1289 O O . CYS A 1 173 ? 12.508 14.052 21.923 1.00 67.06 173 CYS A O 1
ATOM 1291 N N . THR A 1 174 ? 11.414 12.090 21.757 1.00 66.25 174 THR A N 1
ATOM 1292 C CA . THR A 1 174 ? 10.419 12.400 22.798 1.00 66.25 174 THR A CA 1
ATOM 1293 C C . THR A 1 174 ? 10.933 12.139 24.213 1.00 66.25 174 THR A C 1
ATOM 1295 O O . THR A 1 174 ? 10.371 12.678 25.160 1.00 66.25 174 THR A O 1
ATOM 1298 N N . ASP A 1 175 ? 12.015 11.368 24.361 1.00 63.25 175 ASP A N 1
ATOM 1299 C CA . ASP A 1 175 ? 12.667 11.090 25.645 1.00 63.25 175 ASP A CA 1
ATOM 1300 C C . ASP A 1 175 ? 14.158 11.456 25.590 1.00 63.25 175 ASP A C 1
ATOM 1302 O O . ASP A 1 175 ? 14.934 10.873 24.834 1.00 63.25 175 ASP A O 1
ATOM 1306 N N . LYS A 1 176 ? 14.569 12.457 26.376 1.00 59.59 176 LYS A N 1
ATOM 1307 C CA . LYS A 1 176 ? 15.968 12.918 26.452 1.00 59.59 176 LYS A CA 1
ATOM 1308 C C . LYS A 1 176 ? 16.814 12.135 27.465 1.00 59.59 176 LYS A C 1
ATOM 1310 O O . LYS A 1 176 ? 18.014 12.384 27.542 1.00 59.59 176 LYS A O 1
ATOM 1315 N N . THR A 1 177 ? 16.206 11.241 28.243 1.00 58.47 177 THR A N 1
ATOM 1316 C CA . THR A 1 177 ? 16.849 10.506 29.347 1.00 58.47 177 THR A CA 1
ATOM 1317 C C . THR A 1 177 ? 17.136 9.039 29.023 1.00 58.47 177 THR A C 1
ATOM 1319 O O . THR A 1 177 ? 17.946 8.412 29.702 1.00 58.47 177 THR A O 1
ATOM 1322 N N . ALA A 1 178 ? 16.533 8.513 27.956 1.00 55.72 178 ALA A N 1
ATOM 1323 C CA . ALA A 1 178 ? 16.769 7.173 27.436 1.00 55.72 178 ALA A CA 1
ATOM 1324 C C . ALA A 1 178 ? 18.188 6.992 26.847 1.00 55.72 178 ALA A C 1
ATOM 1326 O O . ALA A 1 178 ? 18.703 7.870 26.142 1.00 55.72 178 ALA A O 1
ATOM 1327 N N . GLY A 1 179 ? 18.792 5.818 27.090 1.00 55.22 179 GLY A N 1
ATOM 1328 C CA . GLY A 1 179 ? 19.980 5.344 26.364 1.00 55.22 179 GLY A CA 1
ATOM 1329 C C . GLY A 1 179 ? 19.733 5.293 24.849 1.00 55.22 179 GLY A C 1
ATOM 1330 O O . GLY A 1 179 ? 18.599 5.418 24.396 1.00 55.22 179 GLY A O 1
ATOM 1331 N N . ASP A 1 180 ? 20.786 5.156 24.043 1.00 56.56 180 ASP A N 1
ATOM 1332 C CA . ASP A 1 180 ? 20.689 5.193 22.572 1.00 56.56 180 ASP A CA 1
ATOM 1333 C C . ASP A 1 180 ? 19.669 4.203 21.973 1.00 56.56 180 ASP A C 1
ATOM 1335 O O . ASP A 1 180 ? 19.034 4.544 20.977 1.00 56.56 180 ASP A O 1
ATOM 1339 N N . GLY A 1 181 ? 19.463 3.049 22.613 1.00 55.28 181 GLY A N 1
ATOM 1340 C CA . GLY A 1 181 ? 18.531 2.008 22.180 1.00 55.28 181 GLY A CA 1
ATOM 1341 C C . GLY A 1 181 ? 17.042 2.330 22.341 1.00 55.28 181 GLY A C 1
ATOM 1342 O O . GLY A 1 181 ? 16.291 2.042 21.424 1.00 55.28 181 GLY A O 1
ATOM 1343 N N . SER A 1 182 ? 16.610 2.974 23.433 1.00 60.81 182 SER A N 1
ATOM 1344 C CA . SER A 1 182 ? 15.185 3.047 23.822 1.00 60.81 182 SER A CA 1
ATOM 1345 C C . SER A 1 182 ? 14.481 4.360 23.452 1.00 60.81 182 SER A C 1
ATOM 1347 O O . SER A 1 182 ? 13.527 4.783 24.113 1.00 60.81 182 SER A O 1
ATOM 1349 N N . LYS A 1 183 ? 14.979 5.064 22.431 1.00 74.69 183 LYS A N 1
ATOM 1350 C CA . LYS A 1 183 ? 14.457 6.375 22.022 1.00 74.69 183 LYS A CA 1
ATOM 1351 C C . LYS A 1 183 ? 13.245 6.238 21.111 1.00 74.69 183 LYS A C 1
ATOM 1353 O O . LYS A 1 183 ? 13.310 5.608 20.062 1.00 74.69 183 LYS A O 1
ATOM 1358 N N . ILE A 1 184 ? 12.163 6.918 21.481 1.00 79.69 184 ILE A N 1
ATOM 1359 C CA . ILE A 1 184 ? 10.969 7.072 20.646 1.00 79.69 184 ILE A CA 1
ATOM 1360 C C . ILE A 1 184 ? 11.061 8.412 19.916 1.00 79.69 184 ILE A C 1
ATOM 1362 O O . ILE A 1 184 ? 11.320 9.457 20.524 1.00 79.69 184 ILE A O 1
ATOM 1366 N N . TYR A 1 185 ? 10.831 8.390 18.607 1.00 80.69 185 TYR A N 1
ATOM 1367 C CA . TYR A 1 185 ? 10.803 9.591 17.781 1.00 80.69 185 TYR A CA 1
ATOM 1368 C C . TYR A 1 185 ? 9.400 9.785 17.228 1.00 80.69 185 TYR A C 1
ATOM 1370 O O . TYR A 1 185 ? 8.908 8.946 16.477 1.00 80.69 185 TYR A O 1
ATOM 1378 N N . LYS A 1 186 ? 8.747 10.889 17.595 1.00 79.44 186 LYS A N 1
ATOM 1379 C CA . LYS A 1 186 ? 7.447 11.250 17.021 1.00 79.44 186 LYS A CA 1
ATOM 1380 C C . LYS A 1 186 ? 7.678 11.938 15.679 1.00 79.44 186 LYS A C 1
ATOM 1382 O O . LYS A 1 186 ? 8.429 12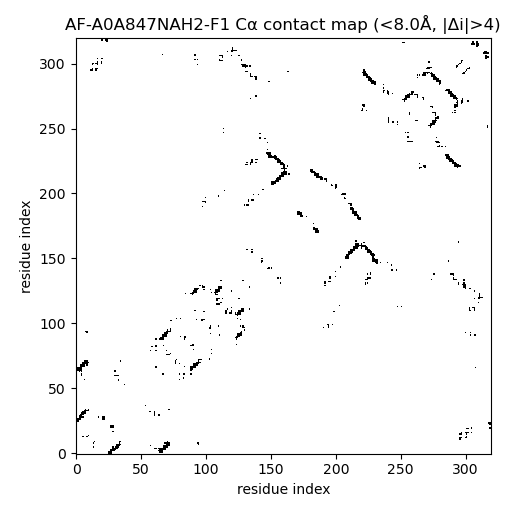.911 15.614 1.00 79.44 186 LYS A O 1
ATOM 1387 N N . THR A 1 187 ? 7.014 11.456 14.637 1.00 74.62 187 THR A N 1
ATOM 1388 C CA . THR A 1 187 ? 6.981 12.106 13.323 1.00 74.62 187 THR A CA 1
ATOM 1389 C C . THR A 1 187 ? 5.627 12.787 13.112 1.00 74.62 187 THR A C 1
ATOM 1391 O O . THR A 1 187 ? 4.637 12.432 13.760 1.00 74.62 187 THR A O 1
ATOM 1394 N N . ASP A 1 188 ? 5.582 13.827 12.271 1.00 68.69 188 ASP A N 1
ATOM 1395 C CA . ASP A 1 188 ? 4.307 14.445 11.894 1.00 68.69 188 ASP A CA 1
ATOM 1396 C C . ASP A 1 188 ? 3.518 13.445 11.032 1.00 68.69 188 ASP A C 1
ATOM 1398 O O . ASP A 1 188 ? 4.025 12.936 10.037 1.00 68.69 188 ASP A O 1
ATOM 1402 N N . GLY A 1 189 ? 2.296 13.122 11.456 1.00 79.50 189 GLY A N 1
ATOM 1403 C CA . GLY A 1 189 ? 1.410 12.184 10.769 1.00 79.50 189 GLY A CA 1
ATOM 1404 C C . GLY A 1 189 ? 0.525 12.838 9.708 1.00 79.50 189 GLY A C 1
ATOM 1405 O O . GLY A 1 189 ? -0.275 12.147 9.085 1.00 79.50 189 GLY A O 1
ATOM 1406 N N . ARG A 1 190 ? 0.620 14.163 9.524 1.00 84.75 190 ARG A N 1
ATOM 1407 C CA . ARG A 1 190 ? -0.277 14.946 8.661 1.00 84.75 190 ARG A CA 1
ATOM 1408 C C . ARG A 1 190 ? -0.254 14.510 7.202 1.00 84.75 190 ARG A C 1
ATOM 1410 O O . AR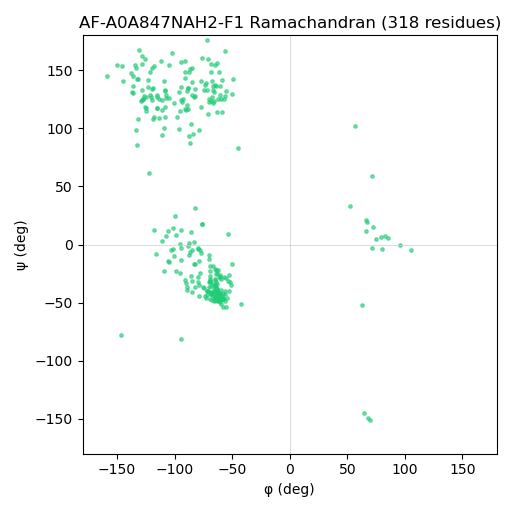G A 1 190 ? -1.307 14.432 6.584 1.00 84.75 190 ARG A O 1
ATOM 1417 N N . GLU A 1 191 ? 0.928 14.232 6.674 1.00 85.12 191 GLU A N 1
ATOM 1418 C CA . GLU A 1 191 ? 1.129 13.779 5.296 1.00 85.12 191 GLU A CA 1
ATOM 1419 C C . GLU A 1 191 ? 0.463 12.417 5.054 1.00 85.12 191 GLU A C 1
ATOM 1421 O O . GLU A 1 191 ? -0.362 12.271 4.154 1.00 85.12 191 GLU A O 1
ATOM 1426 N N . TYR A 1 192 ? 0.693 11.451 5.949 1.00 89.25 192 TYR A N 1
ATOM 1427 C CA . TYR A 1 192 ? 0.013 10.154 5.897 1.00 89.25 192 TYR A CA 1
ATOM 1428 C C . TYR A 1 192 ? -1.502 10.288 6.081 1.00 89.25 192 TYR A C 1
ATOM 1430 O O . TYR A 1 192 ? -2.274 9.608 5.411 1.00 89.25 192 TYR A O 1
ATOM 1438 N N . ALA A 1 193 ? -1.951 11.194 6.954 1.00 90.75 193 ALA A N 1
ATOM 1439 C CA . ALA A 1 193 ? -3.371 11.474 7.115 1.00 90.75 193 ALA A CA 1
ATOM 1440 C C . ALA A 1 193 ? -3.997 12.059 5.845 1.00 90.75 193 ALA A C 1
ATOM 1442 O O . ALA A 1 193 ? -5.148 11.744 5.549 1.00 90.75 193 ALA A O 1
ATOM 1443 N N . ALA A 1 194 ? -3.277 12.912 5.113 1.00 90.00 194 ALA A N 1
ATOM 1444 C CA . ALA A 1 194 ? -3.748 13.490 3.861 1.00 90.00 194 ALA A CA 1
ATOM 1445 C C . ALA A 1 194 ? -3.908 12.407 2.787 1.00 90.00 194 ALA A C 1
ATOM 1447 O O . ALA A 1 194 ? -4.988 12.303 2.207 1.00 90.00 194 ALA A O 1
ATOM 1448 N N . GLU A 1 195 ? -2.893 11.557 2.605 1.00 90.19 195 GLU A N 1
ATOM 1449 C CA . GLU A 1 195 ? -2.940 10.432 1.663 1.00 90.19 195 GLU A CA 1
ATOM 1450 C C . GLU A 1 195 ? -4.081 9.465 2.012 1.00 90.19 195 GLU A C 1
ATOM 1452 O O . GLU A 1 195 ? -4.930 9.178 1.171 1.00 90.19 195 GLU A O 1
ATOM 1457 N N . VAL A 1 196 ? -4.179 9.017 3.270 1.00 92.50 196 VAL A N 1
ATOM 1458 C CA . VAL A 1 196 ? -5.268 8.122 3.697 1.00 92.50 196 VAL A CA 1
ATOM 1459 C C . VAL A 1 196 ? -6.633 8.781 3.471 1.00 92.50 196 VAL A C 1
ATOM 1461 O O . VAL A 1 196 ? -7.532 8.133 2.943 1.00 92.50 196 VAL A O 1
ATOM 1464 N N . ASN A 1 197 ? -6.812 10.062 3.807 1.00 91.56 197 ASN A N 1
ATOM 1465 C CA . ASN A 1 197 ? -8.090 10.751 3.598 1.00 91.56 197 ASN A CA 1
ATOM 1466 C C . ASN A 1 197 ? -8.479 10.866 2.124 1.00 91.56 197 ASN A C 1
ATOM 1468 O O . ASN A 1 197 ? -9.637 10.628 1.786 1.00 91.56 197 ASN A O 1
ATOM 1472 N N . GLU A 1 198 ? -7.537 11.227 1.254 1.00 90.94 198 GLU A N 1
ATOM 1473 C CA . GLU A 1 198 ? -7.775 11.322 -0.187 1.00 90.94 198 GLU A CA 1
ATOM 1474 C C . GLU A 1 198 ? -8.251 9.979 -0.751 1.00 90.94 198 GLU A C 1
ATOM 1476 O O . GLU A 1 198 ? -9.241 9.902 -1.487 1.00 90.94 198 GLU A O 1
ATOM 1481 N N . GLN A 1 199 ? -7.570 8.899 -0.374 1.00 92.19 199 GLN A N 1
ATOM 1482 C CA . GLN A 1 199 ? -7.879 7.583 -0.907 1.00 92.19 199 GLN A CA 1
ATOM 1483 C C . GLN A 1 199 ? -9.160 7.002 -0.303 1.00 92.19 199 GLN A C 1
ATOM 1485 O O . GLN A 1 199 ? -9.945 6.384 -1.019 1.00 92.19 199 GLN A O 1
ATOM 1490 N N . MET A 1 200 ? -9.431 7.244 0.980 1.00 91.12 200 MET A N 1
ATOM 1491 C CA . MET A 1 200 ? -10.703 6.856 1.592 1.00 91.12 200 MET A CA 1
ATOM 1492 C C . MET A 1 200 ? -11.881 7.625 0.976 1.00 91.12 200 MET A C 1
ATOM 1494 O O . MET A 1 200 ? -12.907 7.015 0.682 1.00 91.12 200 MET A O 1
ATOM 1498 N N . PHE A 1 201 ? -11.716 8.918 0.672 1.00 92.00 201 PHE A N 1
ATOM 1499 C CA . PHE A 1 201 ? -12.710 9.686 -0.083 1.00 92.00 201 PHE A CA 1
ATOM 1500 C C . PHE A 1 201 ? -12.925 9.106 -1.486 1.00 92.00 201 PHE A C 1
ATOM 1502 O O . PHE A 1 201 ? -14.059 8.937 -1.926 1.00 92.00 201 PHE A O 1
ATOM 1509 N N . THR A 1 202 ? -11.846 8.730 -2.173 1.00 91.25 202 THR A N 1
ATOM 1510 C CA . THR A 1 202 ? -11.911 8.117 -3.510 1.00 91.25 202 THR A CA 1
ATOM 1511 C C . THR A 1 202 ? -12.638 6.767 -3.514 1.00 91.25 202 THR A C 1
ATOM 1513 O O . THR A 1 202 ? -13.292 6.426 -4.502 1.00 91.25 202 THR A O 1
ATOM 1516 N N . LEU A 1 203 ? -12.519 5.985 -2.437 1.00 91.38 203 LEU A N 1
ATOM 1517 C CA . LEU A 1 203 ? -13.128 4.658 -2.316 1.00 91.38 203 LEU A CA 1
ATOM 1518 C C . LEU A 1 203 ? -14.584 4.702 -1.842 1.00 91.38 203 LEU A C 1
ATOM 1520 O O . LEU A 1 203 ? -15.401 3.938 -2.350 1.00 91.38 203 LEU A O 1
ATOM 1524 N N . PHE A 1 204 ? -14.900 5.573 -0.883 1.00 91.12 204 PHE A N 1
ATOM 1525 C CA . PHE A 1 204 ? -16.179 5.549 -0.163 1.00 91.12 204 PHE A CA 1
ATOM 1526 C C . PHE A 1 204 ? -17.041 6.799 -0.381 1.00 91.12 204 PHE A C 1
ATOM 1528 O O . PHE A 1 204 ? -18.197 6.815 0.021 1.00 91.12 204 PHE A O 1
ATOM 1535 N N . GLY A 1 205 ? -16.515 7.840 -1.035 1.00 89.25 205 GLY A N 1
ATOM 1536 C CA . GLY A 1 205 ? -17.244 9.081 -1.319 1.00 89.25 205 GLY A CA 1
ATOM 1537 C C . GLY A 1 205 ? -17.420 10.009 -0.115 1.00 89.25 205 GLY A C 1
ATOM 1538 O O . GLY A 1 205 ? -18.077 11.043 -0.231 1.00 89.25 205 GLY A O 1
ATOM 1539 N N . GLU A 1 206 ? -16.822 9.673 1.028 1.00 82.06 206 GLU A N 1
ATOM 1540 C CA . GLU A 1 206 ? -16.953 10.418 2.277 1.00 82.06 206 GLU A CA 1
ATOM 1541 C C . GLU A 1 206 ? -15.592 10.860 2.804 1.00 82.06 206 GLU A C 1
ATOM 1543 O O . GLU A 1 206 ? -14.589 10.149 2.711 1.00 82.06 206 GLU A O 1
ATOM 1548 N N . LYS A 1 207 ? -15.550 12.078 3.352 1.00 79.69 207 LYS A N 1
ATOM 1549 C CA . LYS A 1 207 ? -14.360 12.595 4.019 1.00 79.69 207 LYS A CA 1
ATOM 1550 C C . LYS A 1 207 ? -14.430 12.219 5.490 1.00 79.69 207 LYS A C 1
ATOM 1552 O O . LYS A 1 207 ? -15.290 12.720 6.209 1.00 79.69 207 LYS A O 1
ATOM 1557 N N . PHE A 1 208 ? -13.487 11.401 5.930 1.00 84.38 208 PHE A N 1
ATOM 1558 C CA . PHE A 1 208 ? -13.379 11.004 7.324 1.00 84.38 208 PHE A CA 1
ATOM 1559 C C . PHE A 1 208 ? -12.534 11.999 8.123 1.00 84.38 208 PHE A C 1
ATOM 1561 O O . PHE A 1 208 ? -11.609 12.626 7.604 1.00 84.38 208 PHE A O 1
ATOM 1568 N N . LEU A 1 209 ? -12.857 12.165 9.401 1.00 86.69 209 LEU A N 1
ATOM 1569 C CA . LEU A 1 209 ? -12.075 12.979 10.326 1.00 86.69 209 LEU A CA 1
ATOM 1570 C C . LEU A 1 209 ? -11.373 12.059 11.322 1.00 86.69 209 LEU A C 1
ATOM 1572 O O . LEU A 1 209 ? -11.982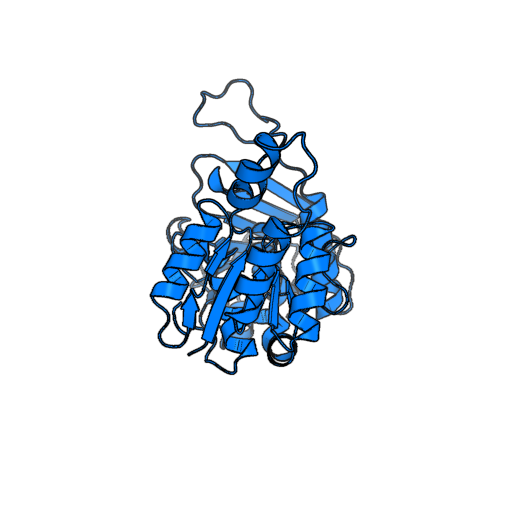 11.607 12.273 1.00 86.69 209 LEU A O 1
ATOM 1576 N N . PHE A 1 210 ? -10.089 11.773 11.130 1.00 90.81 210 PHE A N 1
ATOM 1577 C CA . PHE A 1 210 ? -9.329 10.943 12.069 1.00 90.81 210 PHE A CA 1
ATOM 1578 C C . PHE A 1 210 ? -8.028 11.618 12.492 1.00 90.81 210 PHE A C 1
ATOM 1580 O O . PHE A 1 210 ? -7.461 12.446 11.775 1.00 90.81 210 PHE A O 1
ATOM 1587 N N . SER A 1 211 ? -7.537 11.237 13.669 1.00 91.94 211 SER A N 1
ATOM 1588 C CA . SER A 1 211 ? -6.203 11.618 14.126 1.00 91.94 211 SER A CA 1
ATOM 1589 C C . SER A 1 211 ? -5.195 10.576 13.664 1.00 91.94 211 SER A C 1
ATOM 1591 O O . SER A 1 211 ? -5.398 9.386 13.889 1.00 91.94 211 SER A O 1
ATOM 1593 N N . TYR A 1 212 ? -4.086 11.016 13.076 1.00 93.12 212 TYR A N 1
ATOM 1594 C CA . TYR A 1 212 ? -2.984 10.142 12.691 1.00 93.12 212 TYR A CA 1
ATOM 1595 C C . TYR A 1 212 ? -1.703 10.587 13.385 1.00 93.12 212 TYR A C 1
ATOM 1597 O O . TYR A 1 212 ? -1.311 11.752 13.314 1.00 93.12 212 TYR A O 1
ATOM 1605 N N . THR A 1 213 ? -1.020 9.658 14.043 1.00 91.94 213 THR A N 1
ATOM 1606 C CA . THR A 1 213 ? 0.329 9.876 14.570 1.00 91.94 213 THR A CA 1
ATOM 1607 C C . THR A 1 213 ? 1.239 8.725 14.175 1.00 91.94 213 THR A C 1
ATOM 1609 O O . THR A 1 213 ? 0.835 7.564 14.175 1.00 91.94 213 THR A O 1
ATOM 1612 N N . SER A 1 214 ? 2.491 9.043 13.863 1.00 90.81 214 SER A N 1
ATOM 1613 C CA . SER A 1 214 ? 3.522 8.050 13.586 1.00 90.81 214 SER A CA 1
ATOM 1614 C C . SER A 1 214 ? 4.706 8.178 14.537 1.00 90.81 214 SER A C 1
ATOM 1616 O O . SER A 1 214 ? 5.055 9.263 15.011 1.00 90.81 214 SER A O 1
ATOM 1618 N N . TYR A 1 215 ? 5.316 7.032 14.820 1.00 90.06 215 TYR A N 1
ATOM 1619 C CA . TYR A 1 215 ? 6.468 6.889 15.691 1.00 90.06 215 TYR A CA 1
ATOM 1620 C C . TYR A 1 215 ? 7.520 6.014 15.027 1.00 90.06 215 TYR A C 1
ATOM 1622 O O . TYR A 1 215 ? 7.192 4.995 14.418 1.00 90.06 215 TYR A O 1
ATOM 1630 N N . ILE A 1 216 ? 8.782 6.372 15.230 1.00 87.94 216 ILE A N 1
ATOM 1631 C CA . ILE A 1 216 ? 9.921 5.500 14.960 1.00 87.94 216 ILE A CA 1
ATOM 1632 C C . ILE A 1 216 ? 10.446 4.992 16.298 1.00 87.94 216 ILE A C 1
ATOM 1634 O O . ILE A 1 216 ? 10.725 5.777 17.210 1.00 87.94 216 ILE A O 1
ATOM 1638 N N . ILE A 1 217 ? 10.545 3.671 16.398 1.00 87.69 217 ILE A N 1
ATOM 1639 C CA . ILE A 1 217 ? 10.978 2.917 17.569 1.00 87.69 217 ILE A CA 1
ATOM 1640 C C . ILE A 1 217 ? 12.028 1.913 17.068 1.00 87.69 217 ILE A C 1
ATOM 1642 O O . ILE A 1 217 ? 11.662 0.984 16.344 1.00 87.69 217 ILE A O 1
ATOM 1646 N N . PRO A 1 218 ? 13.324 2.101 17.379 1.00 82.75 218 PRO A N 1
ATOM 1647 C CA . PRO A 1 218 ? 14.419 1.303 16.821 1.00 82.75 218 PRO A CA 1
ATOM 1648 C C . PRO A 1 218 ? 14.248 -0.217 16.946 1.00 82.75 218 PRO A C 1
ATOM 1650 O O . PRO A 1 218 ? 14.696 -0.956 16.073 1.00 82.75 218 PRO A O 1
ATOM 1653 N N . GLU A 1 219 ? 13.591 -0.685 18.006 1.00 80.94 219 GLU A N 1
ATOM 1654 C CA . GLU A 1 219 ? 13.379 -2.105 18.291 1.00 80.94 219 GLU A CA 1
ATOM 1655 C C . GLU A 1 219 ? 12.254 -2.745 17.465 1.00 80.94 219 GLU A C 1
ATOM 1657 O O . GLU A 1 219 ? 12.146 -3.974 17.415 1.00 80.94 219 GLU A O 1
ATOM 1662 N N . ILE A 1 220 ? 11.409 -1.940 16.813 1.00 80.19 220 ILE A N 1
ATOM 1663 C CA . ILE A 1 220 ? 10.339 -2.445 15.952 1.00 80.19 220 ILE A CA 1
ATOM 1664 C C . ILE A 1 220 ? 10.916 -2.892 14.610 1.00 80.19 220 ILE A C 1
ATOM 1666 O O . ILE A 1 220 ? 11.784 -2.252 14.022 1.00 80.19 220 ILE A O 1
ATOM 1670 N N . LYS A 1 221 ? 10.384 -4.003 14.100 1.00 81.12 221 LYS A N 1
ATOM 1671 C CA . LYS A 1 221 ? 10.622 -4.484 12.740 1.00 81.12 221 LYS A CA 1
ATOM 1672 C C . LYS A 1 221 ? 9.356 -4.287 11.911 1.00 81.12 221 LYS A C 1
ATOM 1674 O O . LYS A 1 221 ? 8.280 -4.672 12.365 1.00 81.12 221 LYS A O 1
ATOM 1679 N N . GLY A 1 222 ? 9.488 -3.713 10.717 1.00 88.88 222 GLY A N 1
ATOM 1680 C CA . GLY A 1 222 ? 8.345 -3.353 9.880 1.00 88.88 222 GLY A CA 1
ATOM 1681 C C . GLY A 1 222 ? 7.534 -2.186 10.451 1.00 88.88 222 GLY A C 1
ATOM 1682 O O . GLY A 1 222 ? 8.073 -1.323 11.150 1.00 88.88 222 GLY A O 1
ATOM 1683 N N . ILE A 1 223 ? 6.235 -2.173 10.148 1.00 92.62 223 ILE A N 1
ATOM 1684 C CA . ILE A 1 223 ? 5.267 -1.169 10.604 1.00 92.62 223 ILE A CA 1
ATOM 1685 C C . ILE A 1 223 ? 4.090 -1.873 11.272 1.00 92.62 223 ILE A C 1
ATOM 1687 O O . ILE A 1 223 ? 3.463 -2.765 10.697 1.00 92.62 223 ILE A O 1
ATOM 1691 N N . VAL A 1 224 ? 3.775 -1.428 12.485 1.00 94.12 224 VAL A N 1
ATOM 1692 C CA . VAL A 1 224 ? 2.583 -1.815 13.235 1.00 94.12 224 VAL A CA 1
ATOM 1693 C C . VAL A 1 224 ? 1.656 -0.610 13.307 1.00 94.12 224 VAL A C 1
ATOM 1695 O O . VAL A 1 224 ? 1.994 0.390 13.940 1.00 94.12 224 VAL A O 1
ATOM 1698 N N . THR A 1 225 ? 0.482 -0.706 12.695 1.00 95.31 225 THR A N 1
ATOM 1699 C CA . THR A 1 225 ? -0.543 0.343 12.754 1.00 95.31 225 THR A CA 1
ATOM 1700 C C . THR A 1 225 ? -1.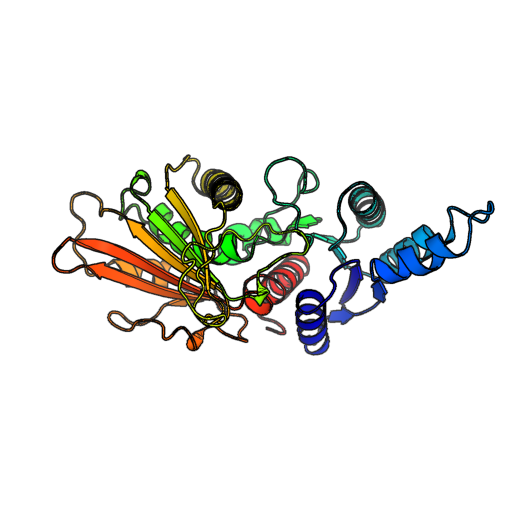684 -0.114 13.639 1.00 95.31 225 THR A C 1
ATOM 1702 O O . THR A 1 225 ? -2.237 -1.187 13.434 1.00 95.31 225 THR A O 1
ATOM 1705 N N . THR A 1 226 ? -2.035 0.691 14.637 1.00 95.56 226 THR A N 1
ATOM 1706 C CA . THR A 1 226 ? -3.204 0.495 15.495 1.00 95.56 226 THR A CA 1
ATOM 1707 C C . THR A 1 226 ? -4.253 1.540 15.153 1.00 95.56 226 THR A C 1
ATOM 1709 O O . THR A 1 226 ? -3.936 2.723 15.074 1.00 95.56 226 THR A O 1
ATOM 1712 N N . ILE A 1 227 ? -5.497 1.112 14.987 1.00 96.19 227 ILE A N 1
ATOM 1713 C CA . ILE A 1 227 ? -6.656 1.974 14.772 1.00 96.19 227 ILE A CA 1
ATOM 1714 C C . ILE A 1 227 ? -7.625 1.700 15.912 1.00 96.19 227 ILE A C 1
ATOM 1716 O O . ILE A 1 227 ? -7.976 0.546 16.160 1.00 96.19 227 ILE A O 1
ATOM 1720 N N . LYS A 1 228 ? -8.047 2.752 16.608 1.00 95.62 228 LYS A N 1
ATOM 1721 C CA . LYS A 1 228 ? -9.105 2.681 17.618 1.00 95.62 228 LYS A CA 1
ATOM 1722 C C . LYS A 1 228 ? -10.259 3.570 17.206 1.00 95.62 228 LYS A C 1
ATOM 1724 O O . LYS A 1 228 ? -10.000 4.702 16.820 1.00 95.62 228 LYS A O 1
ATOM 1729 N N . ALA A 1 229 ? -11.488 3.084 17.309 1.00 94.88 229 ALA A N 1
ATOM 1730 C CA . ALA A 1 229 ? -12.687 3.855 16.994 1.00 94.88 229 ALA A CA 1
ATOM 1731 C C . ALA A 1 229 ? -13.845 3.466 17.919 1.00 94.88 229 ALA A C 1
ATOM 1733 O O . ALA A 1 229 ? -13.895 2.348 18.442 1.00 94.88 229 ALA A O 1
ATOM 1734 N N . GLU A 1 230 ? -14.769 4.398 18.120 1.00 93.31 230 GLU A N 1
ATOM 1735 C CA . GLU A 1 230 ? -16.013 4.156 18.840 1.00 93.31 230 GLU A CA 1
ATOM 1736 C C . GLU A 1 230 ? -16.971 3.325 17.965 1.00 93.31 230 GLU A C 1
ATOM 1738 O O . GLU A 1 230 ? -17.087 3.582 16.761 1.00 93.31 230 GLU A O 1
ATOM 1743 N N . PRO A 1 231 ? -17.656 2.318 18.531 1.00 91.12 231 PRO A N 1
ATOM 1744 C CA . PRO A 1 231 ? -18.650 1.549 17.795 1.00 91.12 231 PRO A CA 1
ATOM 1745 C C . PRO A 1 231 ? -19.873 2.414 17.471 1.00 91.12 231 PRO A C 1
ATOM 1747 O O . PRO A 1 231 ? -20.270 3.277 18.257 1.00 91.12 231 PRO A O 1
ATOM 1750 N N . ASN A 1 232 ? -20.527 2.134 16.345 1.00 88.00 232 ASN A N 1
ATOM 1751 C CA . ASN A 1 232 ? -21.839 2.711 16.071 1.00 88.00 232 ASN A CA 1
ATOM 1752 C C . ASN A 1 232 ? -22.898 2.136 17.027 1.00 88.00 232 ASN A C 1
ATOM 1754 O O . ASN A 1 232 ? -22.774 1.029 17.564 1.00 88.00 232 ASN A O 1
ATOM 1758 N N . THR A 1 233 ? -23.974 2.893 17.240 1.00 76.06 233 THR A N 1
ATOM 1759 C CA . THR A 1 233 ? -25.089 2.488 18.103 1.00 76.06 233 THR A CA 1
ATOM 1760 C C . THR A 1 233 ? -25.693 1.156 17.650 1.00 76.06 233 THR A C 1
ATOM 1762 O O . THR A 1 233 ? -26.134 1.014 16.514 1.00 76.06 233 THR A O 1
ATOM 1765 N N . GLY A 1 234 ? -25.755 0.183 18.566 1.00 67.56 234 GLY A N 1
ATOM 1766 C CA . GLY A 1 234 ? -26.332 -1.144 18.312 1.00 67.56 234 GLY A CA 1
ATOM 1767 C C . GLY A 1 234 ? -25.328 -2.232 17.915 1.00 67.56 234 GLY A C 1
ATOM 1768 O O . GLY A 1 234 ? -25.737 -3.378 17.747 1.00 67.56 234 GLY A O 1
ATOM 1769 N N . PHE A 1 235 ? -24.033 -1.915 17.811 1.00 71.81 235 PHE A N 1
ATOM 1770 C CA . PHE A 1 235 ? -22.993 -2.915 17.573 1.00 71.81 235 PHE A CA 1
ATOM 1771 C C . PHE A 1 235 ? -22.831 -3.879 18.762 1.00 71.81 235 PHE A C 1
ATOM 1773 O O . PHE A 1 235 ? -22.717 -3.456 19.913 1.00 71.81 235 PHE A O 1
ATOM 1780 N N . CYS A 1 236 ? -22.770 -5.183 18.484 1.00 63.66 236 CYS A N 1
ATOM 1781 C CA . CYS A 1 236 ? -22.674 -6.241 19.488 1.00 63.66 236 CYS A CA 1
ATOM 1782 C C . CYS A 1 236 ? -21.429 -7.127 19.303 1.00 63.66 236 CYS A C 1
ATOM 1784 O O . CYS A 1 236 ? -21.556 -8.327 19.111 1.00 63.66 236 CYS A O 1
ATOM 1786 N N . GLY A 1 237 ? -20.224 -6.548 19.397 1.00 61.81 237 GLY A N 1
ATOM 1787 C CA . GLY A 1 237 ? -18.944 -7.196 19.767 1.00 61.81 237 GLY A CA 1
ATOM 1788 C C . GLY A 1 237 ? -18.363 -8.313 18.875 1.00 61.81 237 GLY A C 1
ATOM 1789 O O . GLY A 1 237 ? -17.193 -8.251 18.502 1.00 61.81 237 GLY A O 1
ATOM 1790 N N . ASN A 1 238 ? -19.147 -9.339 18.542 1.00 61.69 238 ASN A N 1
ATOM 1791 C CA . ASN A 1 238 ? -18.720 -10.606 17.938 1.00 61.69 238 ASN A CA 1
ATOM 1792 C C . ASN A 1 238 ? -18.477 -10.551 16.418 1.00 61.69 238 ASN A C 1
ATOM 1794 O O . ASN A 1 238 ? -18.035 -11.541 15.845 1.00 61.69 238 ASN A O 1
ATOM 1798 N N . ASP A 1 239 ? -18.723 -9.413 15.775 1.00 73.06 239 ASP A N 1
ATOM 1799 C CA . ASP A 1 239 ? -18.827 -9.309 14.311 1.00 73.06 239 ASP A CA 1
ATOM 1800 C C . ASP A 1 239 ? -17.531 -8.794 13.636 1.00 73.06 239 ASP A C 1
ATOM 1802 O O . ASP A 1 239 ? -17.236 -9.078 12.478 1.00 73.06 239 ASP A O 1
ATOM 1806 N N . ILE A 1 240 ? -16.660 -8.082 14.366 1.00 86.81 240 ILE A N 1
ATOM 1807 C CA . ILE A 1 240 ? -15.592 -7.300 13.717 1.00 86.81 240 ILE A CA 1
ATOM 1808 C C . ILE A 1 240 ? -14.563 -8.167 12.969 1.00 86.81 240 ILE A C 1
ATOM 1810 O O . ILE A 1 240 ? -14.221 -7.868 11.831 1.00 86.81 240 ILE A O 1
ATOM 1814 N N . SER A 1 241 ? -14.064 -9.264 13.550 1.00 87.50 241 SER A N 1
ATOM 1815 C CA . SER A 1 241 ? -13.063 -10.097 12.862 1.00 87.50 241 SER A CA 1
ATOM 1816 C C . SER A 1 241 ? -13.663 -10.847 11.665 1.00 87.50 241 SER A C 1
ATOM 1818 O O . SER A 1 241 ? -12.940 -11.184 10.729 1.00 87.50 241 SER A O 1
ATOM 1820 N N . GLU A 1 242 ? -14.966 -11.135 11.701 1.00 87.94 242 GLU A N 1
ATOM 1821 C CA . GLU A 1 242 ? -15.689 -11.786 10.607 1.00 87.94 242 GLU A CA 1
ATOM 1822 C C . GLU A 1 242 ? -15.902 -10.817 9.446 1.00 87.94 242 GLU A C 1
ATOM 1824 O O . GLU A 1 242 ? -15.527 -11.153 8.325 1.00 87.94 242 GLU A O 1
ATOM 1829 N N . ALA A 1 243 ? -16.306 -9.574 9.729 1.00 90.81 243 ALA A N 1
ATOM 1830 C CA . ALA A 1 243 ? -16.372 -8.508 8.732 1.00 90.81 243 ALA A CA 1
ATOM 1831 C C . ALA A 1 243 ? -15.043 -8.331 7.969 1.00 90.81 243 ALA A C 1
ATOM 1833 O O . ALA A 1 243 ? -15.036 -8.176 6.747 1.00 90.81 243 ALA A O 1
ATOM 1834 N N . TYR A 1 244 ? -13.897 -8.428 8.655 1.00 93.94 244 TYR A N 1
ATOM 1835 C CA . TYR A 1 244 ? -12.583 -8.384 7.998 1.00 93.94 244 TYR A CA 1
ATOM 1836 C C . TYR A 1 244 ? -12.301 -9.617 7.138 1.00 93.94 244 TYR A C 1
ATOM 1838 O O . TYR A 1 244 ? -11.770 -9.476 6.034 1.00 93.94 244 TYR A O 1
ATOM 1846 N N . ARG A 1 245 ? -12.627 -10.822 7.627 1.00 92.69 245 ARG A N 1
ATOM 1847 C CA . ARG A 1 245 ? -12.461 -12.062 6.850 1.00 92.69 245 ARG A CA 1
ATOM 1848 C C . ARG A 1 245 ? -13.297 -12.023 5.581 1.00 92.69 245 ARG A C 1
ATOM 1850 O O . ARG A 1 245 ? -12.784 -12.351 4.517 1.00 92.69 245 ARG A O 1
ATOM 1857 N N . ASP A 1 246 ? -14.536 -11.565 5.680 1.00 94.00 246 ASP A N 1
ATOM 1858 C CA . ASP A 1 246 ? -15.442 -11.461 4.544 1.00 94.00 246 ASP A CA 1
ATOM 1859 C C . ASP A 1 246 ? -14.990 -10.407 3.537 1.00 94.00 246 ASP A C 1
ATOM 1861 O O . ASP A 1 246 ? -14.991 -10.676 2.330 1.00 94.00 246 ASP A O 1
ATOM 1865 N N . PHE A 1 247 ? -14.540 -9.244 4.019 1.00 96.06 247 PHE A N 1
ATOM 1866 C CA . PHE A 1 247 ? -14.011 -8.177 3.172 1.00 96.06 247 PHE A CA 1
ATOM 1867 C C . PHE A 1 247 ? -12.755 -8.628 2.408 1.00 96.06 247 PHE A C 1
ATOM 1869 O O . PHE A 1 247 ? -12.627 -8.390 1.205 1.00 96.06 247 PHE A O 1
ATOM 1876 N N . TYR A 1 248 ? -11.841 -9.341 3.074 1.00 96.69 248 TYR A N 1
ATOM 1877 C CA . TYR A 1 248 ? -10.563 -9.760 2.494 1.00 96.69 248 TYR A CA 1
ATOM 1878 C C . TYR A 1 248 ? -10.515 -11.201 1.970 1.00 96.69 248 TYR A C 1
ATOM 1880 O O . TYR A 1 248 ? -9.454 -11.636 1.528 1.00 96.69 248 TYR A O 1
ATOM 1888 N N . LYS A 1 249 ? -11.636 -11.931 1.907 1.00 94.81 249 LYS A N 1
ATOM 1889 C CA . LYS A 1 249 ? -11.670 -13.361 1.523 1.00 94.81 249 LYS A CA 1
ATOM 1890 C C . LYS A 1 249 ? -10.989 -13.710 0.194 1.00 94.81 249 LYS A C 1
ATOM 1892 O O . LYS A 1 249 ? -10.537 -14.833 0.007 1.00 94.81 249 LYS A O 1
ATOM 1897 N N . ASN A 1 250 ? -10.910 -12.749 -0.729 1.00 93.44 250 ASN A N 1
ATOM 1898 C CA . ASN A 1 250 ? -10.307 -12.912 -2.056 1.00 93.44 250 ASN A CA 1
ATOM 1899 C C . ASN A 1 250 ? -8.933 -12.227 -2.198 1.00 93.44 250 ASN A C 1
ATOM 1901 O O . ASN A 1 250 ? -8.434 -12.086 -3.318 1.00 93.44 250 ASN A O 1
ATOM 1905 N N . ASN A 1 251 ? -8.333 -11.784 -1.091 1.00 94.94 251 ASN A N 1
ATOM 1906 C CA . ASN A 1 251 ? -7.055 -11.082 -1.055 1.00 94.94 251 ASN A CA 1
ATOM 1907 C C . ASN A 1 251 ? -5.983 -11.975 -0.404 1.00 94.94 251 ASN A C 1
ATOM 1909 O O . ASN A 1 251 ? -5.851 -11.988 0.816 1.00 94.94 251 ASN A O 1
ATOM 1913 N N . PRO A 1 252 ? -5.194 -12.728 -1.197 1.00 88.62 252 PRO A N 1
ATOM 1914 C CA . PRO A 1 252 ? -4.302 -13.775 -0.686 1.00 88.62 252 PRO A CA 1
ATOM 1915 C C . PRO A 1 252 ? -3.098 -13.252 0.109 1.00 88.62 252 PRO A C 1
ATOM 1917 O O . PRO A 1 252 ? -2.402 -14.038 0.742 1.00 88.62 252 PRO A O 1
ATOM 1920 N N . LEU A 1 253 ? -2.831 -11.946 0.047 1.00 94.44 253 LEU A N 1
ATOM 1921 C CA . LEU A 1 253 ? -1.759 -11.283 0.789 1.00 94.44 253 LEU A CA 1
ATOM 1922 C C . LEU A 1 253 ? -2.286 -10.550 2.032 1.00 94.44 253 LEU A C 1
ATOM 1924 O O . LEU A 1 253 ? -1.565 -9.747 2.620 1.00 94.44 253 LEU A O 1
ATOM 1928 N N . ILE A 1 254 ? -3.526 -10.829 2.439 1.00 95.31 254 ILE A N 1
ATOM 1929 C CA . ILE A 1 254 ? -4.101 -10.375 3.702 1.00 95.31 254 ILE A CA 1
ATOM 1930 C C . ILE A 1 254 ? -4.378 -11.591 4.581 1.00 95.31 254 ILE A C 1
ATOM 1932 O O . ILE A 1 254 ? -5.067 -12.525 4.177 1.00 95.31 254 ILE A O 1
ATOM 1936 N N . GLU A 1 255 ? -3.858 -11.563 5.802 1.00 92.69 255 GLU A N 1
ATOM 1937 C CA . GLU A 1 255 ? -4.084 -12.591 6.811 1.00 92.69 255 GLU A CA 1
ATOM 1938 C C . GLU A 1 255 ? -4.891 -11.991 7.962 1.00 92.69 255 GLU A C 1
ATOM 1940 O O . GLU A 1 255 ? -4.381 -11.179 8.730 1.00 92.69 255 GLU A O 1
ATOM 1945 N N . VAL A 1 256 ? -6.159 -12.384 8.094 1.00 91.88 256 VAL A N 1
ATOM 1946 C CA . VAL A 1 256 ? -6.997 -11.959 9.223 1.00 91.88 256 VAL A CA 1
ATOM 1947 C C . VAL A 1 256 ? -6.872 -12.980 10.349 1.00 91.88 256 VAL A C 1
ATOM 1949 O O . VAL A 1 256 ? -7.252 -14.141 10.192 1.00 91.88 256 VAL A O 1
ATOM 1952 N N . CYS A 1 257 ? -6.346 -12.549 11.493 1.00 86.06 257 CYS A N 1
ATOM 1953 C CA . CYS A 1 257 ? -6.122 -13.399 12.654 1.00 86.06 257 CYS A CA 1
ATOM 1954 C C . CYS A 1 257 ? -7.437 -13.918 13.251 1.00 86.06 257 CYS A C 1
ATOM 1956 O O . CYS A 1 257 ? -8.497 -13.288 13.161 1.00 86.06 257 CYS A O 1
ATOM 1958 N N . SER A 1 258 ? -7.355 -15.065 13.925 1.00 74.75 258 SER A N 1
ATOM 1959 C CA . SER A 1 258 ? -8.454 -15.575 14.741 1.00 74.75 258 SER A CA 1
ATOM 1960 C C . SER A 1 258 ? -8.807 -14.612 15.877 1.00 74.75 258 SER A C 1
ATOM 1962 O O . SER A 1 258 ? -7.950 -13.920 16.434 1.00 74.75 258 SER A O 1
ATOM 1964 N N . THR A 1 259 ? -10.082 -14.590 16.253 1.00 67.81 259 THR A N 1
ATOM 1965 C CA . THR A 1 259 ? -10.579 -13.779 17.368 1.00 67.81 259 THR A CA 1
ATOM 1966 C C . THR A 1 259 ? -9.806 -14.104 18.651 1.00 67.81 259 THR A C 1
ATOM 1968 O O . THR A 1 259 ? -9.595 -15.272 18.972 1.00 67.81 259 THR A O 1
ATOM 1971 N N . GLY A 1 260 ? -9.349 -13.077 19.372 1.00 61.50 260 GLY A N 1
ATOM 1972 C CA . GLY A 1 260 ? -8.585 -13.235 20.618 1.00 61.50 260 GLY A CA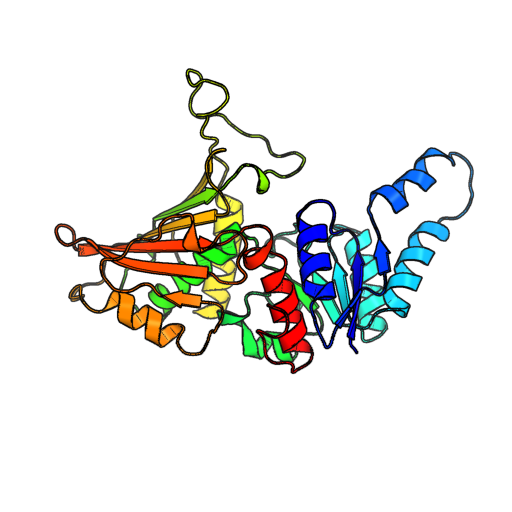 1
ATOM 1973 C C . GLY A 1 260 ? -7.095 -13.552 20.443 1.00 61.50 260 GLY A C 1
ATOM 1974 O O . GLY A 1 260 ? -6.368 -13.583 21.432 1.00 61.50 260 GLY A O 1
ATOM 1975 N N . THR A 1 261 ? -6.611 -13.737 19.210 1.00 64.06 261 THR A N 1
ATOM 1976 C CA . THR A 1 261 ? -5.168 -13.795 18.934 1.00 64.06 261 THR A CA 1
ATOM 1977 C C . THR A 1 261 ? -4.661 -12.419 18.529 1.00 64.06 261 THR A C 1
ATOM 1979 O O . THR A 1 261 ? -5.183 -11.803 17.600 1.00 64.06 261 THR A O 1
ATOM 1982 N N . THR A 1 262 ? -3.653 -11.918 19.237 1.00 57.66 262 THR A N 1
ATOM 1983 C CA . THR A 1 262 ? -2.949 -10.695 18.853 1.00 57.66 262 THR A CA 1
ATOM 1984 C C . THR A 1 262 ? -1.759 -11.050 17.975 1.00 57.66 262 THR A C 1
ATOM 1986 O O . THR A 1 262 ? -1.089 -12.067 18.175 1.00 57.66 262 THR A O 1
ATOM 1989 N N . ASN A 1 263 ? -1.483 -10.201 16.986 1.00 55.34 263 ASN A N 1
ATOM 1990 C CA . ASN A 1 263 ? -0.245 -10.291 16.230 1.00 55.34 263 ASN A CA 1
ATOM 1991 C C . ASN A 1 263 ? 0.937 -10.144 17.193 1.00 55.34 263 ASN A C 1
ATOM 1993 O O . ASN A 1 263 ? 1.176 -9.066 17.738 1.00 55.34 263 ASN A O 1
ATOM 1997 N N . GLY A 1 264 ? 1.734 -11.200 17.351 1.00 53.81 264 GLY A N 1
ATOM 1998 C CA . GLY A 1 264 ? 3.141 -10.980 17.642 1.00 53.81 264 GLY A CA 1
ATOM 1999 C C . GLY A 1 264 ? 3.701 -10.174 16.472 1.00 53.81 264 GLY A C 1
ATOM 2000 O O . GLY A 1 264 ? 3.561 -10.602 15.328 1.00 53.81 264 GLY A O 1
ATOM 2001 N N . ALA A 1 265 ? 4.322 -9.019 16.727 1.00 49.16 265 ALA A N 1
ATOM 2002 C CA . ALA A 1 265 ? 4.935 -8.171 15.693 1.00 49.16 265 ALA A CA 1
ATOM 2003 C C . ALA A 1 265 ? 5.885 -8.944 14.740 1.00 49.16 265 ALA A C 1
ATOM 2005 O O . ALA A 1 265 ? 6.177 -8.494 13.638 1.00 49.16 265 ALA A O 1
ATOM 2006 N N . ALA A 1 266 ? 6.321 -10.144 15.135 1.00 52.38 266 ALA A N 1
ATOM 2007 C CA . ALA A 1 266 ? 7.095 -11.082 14.332 1.00 52.38 266 ALA A CA 1
ATOM 2008 C C . ALA A 1 266 ? 6.355 -11.692 13.120 1.00 52.38 266 ALA A C 1
ATOM 2010 O O . ALA A 1 266 ? 7.020 -12.207 12.223 1.00 52.38 266 ALA A O 1
ATOM 2011 N N . ASN A 1 267 ? 5.018 -11.667 13.059 1.00 60.38 267 ASN A N 1
ATOM 2012 C CA . ASN A 1 267 ? 4.290 -12.448 12.054 1.00 60.38 267 ASN A CA 1
ATOM 2013 C C . ASN A 1 267 ? 4.281 -11.841 10.646 1.00 60.38 267 ASN A C 1
ATOM 2015 O O . ASN A 1 267 ? 4.182 -12.625 9.708 1.00 60.38 267 ASN A O 1
ATOM 2019 N N . GLY A 1 268 ? 4.444 -10.523 10.478 1.00 60.53 268 GLY A N 1
ATOM 2020 C CA . GLY A 1 268 ? 4.442 -9.858 9.160 1.00 60.53 268 GLY A CA 1
ATOM 2021 C C . GLY A 1 268 ? 5.826 -9.507 8.597 1.00 60.53 268 GLY A C 1
ATOM 2022 O O . GLY A 1 268 ? 5.939 -9.130 7.434 1.00 60.53 268 GLY A O 1
ATOM 2023 N N . PHE A 1 269 ? 6.891 -9.629 9.393 1.00 76.31 269 PHE A N 1
ATOM 2024 C CA . PHE A 1 269 ? 8.238 -9.219 8.984 1.00 76.31 269 PHE A CA 1
ATOM 2025 C C . PHE A 1 269 ? 8.854 -10.173 7.950 1.00 76.31 269 PHE A C 1
ATOM 2027 O O . PHE A 1 269 ? 8.731 -11.394 8.065 1.00 76.31 269 PHE A O 1
ATOM 2034 N N . GLY A 1 270 ? 9.538 -9.616 6.949 1.00 82.06 270 GLY A N 1
ATOM 2035 C CA . GLY A 1 270 ? 10.139 -10.340 5.829 1.00 82.06 270 GLY A CA 1
ATOM 2036 C C . GLY A 1 270 ? 9.130 -11.007 4.892 1.00 82.06 270 GLY A C 1
ATOM 2037 O O . GLY A 1 270 ? 9.518 -11.848 4.083 1.00 82.06 270 GLY A O 1
ATOM 2038 N N . LYS A 1 271 ? 7.839 -10.686 5.020 1.00 87.75 271 LYS A N 1
ATOM 2039 C CA . LYS A 1 271 ? 6.745 -11.365 4.324 1.00 87.75 271 LYS A CA 1
ATOM 2040 C C . LYS A 1 271 ? 6.001 -10.416 3.394 1.00 87.75 271 LYS A C 1
ATOM 2042 O O . LYS A 1 271 ? 5.941 -9.209 3.609 1.00 87.75 271 LYS A O 1
ATOM 2047 N N . CYS A 1 272 ? 5.393 -10.992 2.363 1.00 92.69 272 CYS A N 1
ATOM 2048 C CA . CYS A 1 272 ? 4.622 -10.264 1.355 1.00 92.69 272 CYS A CA 1
ATOM 2049 C C . CYS A 1 272 ? 3.176 -9.968 1.765 1.00 92.69 272 CYS A C 1
ATOM 2051 O O . CYS A 1 272 ? 2.441 -9.413 0.944 1.00 92.69 272 CYS A O 1
ATOM 2053 N N . PHE A 1 273 ? 2.764 -10.338 2.983 1.00 92.38 273 PHE A N 1
ATOM 2054 C CA . PHE A 1 273 ? 1.395 -10.198 3.469 1.00 92.38 273 PHE A CA 1
ATOM 2055 C C . PHE A 1 273 ? 1.248 -9.156 4.580 1.00 92.38 273 PHE A C 1
ATOM 2057 O O . PHE A 1 273 ? 2.204 -8.821 5.276 1.00 92.38 273 PHE A O 1
ATOM 2064 N N . CYS A 1 274 ? 0.026 -8.653 4.733 1.00 94.75 274 CYS A N 1
ATOM 2065 C CA . CYS A 1 274 ? -0.402 -7.841 5.863 1.00 94.75 274 CYS A CA 1
ATOM 2066 C C . CYS A 1 274 ? -1.192 -8.715 6.838 1.00 94.75 274 CYS A C 1
ATOM 2068 O O . CYS A 1 274 ? -2.209 -9.297 6.456 1.00 94.75 274 CYS A O 1
ATOM 2070 N N . SER A 1 275 ? -0.739 -8.798 8.088 1.00 93.56 275 SER A N 1
ATOM 2071 C CA . SER A 1 275 ? -1.502 -9.456 9.152 1.00 93.56 275 SER A CA 1
ATOM 2072 C C . SER A 1 275 ? -2.435 -8.455 9.814 1.00 93.56 275 SER A C 1
ATOM 2074 O O . SER A 1 275 ? -2.004 -7.362 10.177 1.00 93.56 275 SER A O 1
ATOM 2076 N N . ILE A 1 276 ? -3.689 -8.836 10.036 1.00 93.94 276 ILE A N 1
ATOM 2077 C CA . ILE A 1 276 ? -4.723 -7.981 10.616 1.00 93.94 276 ILE A CA 1
ATOM 2078 C C . ILE A 1 276 ? -5.396 -8.694 11.785 1.00 93.94 276 ILE A C 1
ATOM 2080 O O . ILE A 1 276 ? -5.966 -9.768 11.623 1.00 93.94 276 ILE A O 1
ATOM 2084 N N . SER A 1 277 ? -5.394 -8.066 12.956 1.00 92.19 277 SER A N 1
ATOM 2085 C CA . SER A 1 277 ? -6.217 -8.475 14.095 1.00 92.19 277 SER A CA 1
ATOM 2086 C C . SER A 1 277 ? -7.233 -7.382 14.402 1.00 92.19 277 SER A C 1
ATOM 2088 O O . SER A 1 277 ? -6.845 -6.227 14.563 1.00 92.19 277 SER A O 1
ATOM 2090 N N . ALA A 1 278 ? -8.509 -7.739 14.514 1.00 90.94 278 ALA A N 1
ATOM 2091 C CA . ALA A 1 278 ? -9.590 -6.821 14.858 1.00 90.94 278 ALA A CA 1
ATOM 2092 C C . ALA A 1 278 ? -10.392 -7.390 16.030 1.00 90.94 278 ALA A C 1
ATOM 2094 O O . ALA A 1 278 ? -10.751 -8.570 16.009 1.00 90.94 278 ALA A O 1
ATOM 2095 N N . SER A 1 279 ? -10.674 -6.567 17.036 1.00 88.69 279 SER A N 1
ATOM 2096 C CA . SER A 1 279 ? -11.418 -6.953 18.238 1.00 88.69 279 SER A CA 1
ATOM 2097 C C . SER A 1 279 ? -12.189 -5.771 18.819 1.00 88.69 279 SER A C 1
ATOM 2099 O O . SER A 1 279 ? -11.771 -4.625 18.664 1.00 88.69 279 SER A O 1
ATOM 2101 N N . ALA A 1 280 ? -13.272 -6.057 19.536 1.00 88.38 280 ALA A N 1
ATOM 2102 C CA . ALA A 1 280 ? -13.923 -5.095 20.415 1.00 88.38 280 ALA A CA 1
ATOM 2103 C C . ALA A 1 280 ? -13.396 -5.267 21.846 1.00 88.38 280 ALA A C 1
ATOM 2105 O O . ALA A 1 280 ? -13.252 -6.393 22.327 1.00 88.38 280 ALA A O 1
ATOM 2106 N N . ASP A 1 281 ? -13.100 -4.160 22.514 1.00 85.12 281 ASP A N 1
ATOM 2107 C CA . ASP A 1 281 ? -12.800 -4.139 23.940 1.00 85.12 281 ASP A CA 1
ATOM 2108 C C . ASP A 1 281 ? -14.066 -4.492 24.735 1.00 85.12 281 ASP A C 1
ATOM 2110 O O . ASP A 1 281 ? -15.125 -3.905 24.514 1.00 85.12 281 ASP A O 1
ATOM 2114 N N . ALA A 1 282 ? -13.976 -5.478 25.628 1.00 82.62 282 ALA A N 1
ATOM 2115 C CA . ALA A 1 282 ? -15.151 -6.036 26.299 1.00 82.62 282 ALA A CA 1
ATOM 2116 C C . ALA A 1 282 ? -15.799 -5.065 27.300 1.00 82.62 282 ALA A C 1
ATOM 2118 O O . ALA A 1 282 ? -17.011 -5.121 27.498 1.00 82.62 282 ALA A O 1
ATOM 2119 N N . ASP A 1 283 ? -15.007 -4.176 27.904 1.00 85.44 283 ASP A N 1
ATOM 2120 C CA . ASP A 1 283 ? -15.473 -3.262 28.948 1.00 85.44 283 ASP A CA 1
ATOM 2121 C C . ASP A 1 283 ? -15.999 -1.949 28.358 1.00 85.44 283 ASP A C 1
ATOM 2123 O O . ASP A 1 283 ? -16.967 -1.371 28.853 1.00 85.44 283 ASP A O 1
ATOM 2127 N N . THR A 1 284 ? -15.359 -1.462 27.293 1.00 86.38 284 THR A N 1
ATOM 2128 C CA . THR A 1 284 ? -15.659 -0.159 26.683 1.00 86.38 284 THR A CA 1
ATOM 2129 C C . THR A 1 284 ? -16.424 -0.257 25.367 1.00 86.38 284 THR A C 1
ATOM 2131 O O . THR A 1 284 ? -16.944 0.750 24.896 1.00 86.38 284 THR A O 1
ATOM 2134 N N . GLY A 1 285 ? -16.472 -1.436 24.742 1.00 86.31 285 GLY A N 1
ATOM 2135 C CA . GLY A 1 285 ? -17.043 -1.641 23.408 1.00 86.31 285 GLY A CA 1
ATOM 2136 C C . GLY A 1 285 ? -16.206 -1.055 22.265 1.00 86.31 285 GLY A C 1
ATOM 2137 O O . GLY A 1 285 ? -16.568 -1.228 21.102 1.00 86.31 285 GLY A O 1
ATOM 2138 N N . LYS A 1 286 ? -15.089 -0.376 22.562 1.00 90.31 286 LYS A N 1
ATOM 2139 C CA . LYS A 1 286 ? -14.246 0.277 21.552 1.00 90.31 286 LYS A CA 1
ATOM 2140 C C . LYS A 1 286 ? -13.642 -0.739 20.603 1.00 90.31 286 LYS A C 1
ATOM 2142 O O . LYS A 1 286 ? -13.114 -1.766 21.026 1.00 90.31 286 LYS A O 1
ATOM 2147 N N . ILE A 1 287 ? -13.657 -0.418 19.317 1.00 92.06 287 ILE A N 1
ATOM 2148 C CA . ILE A 1 287 ? -13.023 -1.253 18.306 1.00 92.06 287 ILE A CA 1
ATOM 2149 C C . ILE A 1 287 ? -11.536 -0.947 18.267 1.00 92.06 287 ILE A C 1
ATOM 2151 O O . ILE A 1 287 ? -11.129 0.213 18.233 1.00 92.06 287 ILE A O 1
ATOM 2155 N N . ALA A 1 288 ? -10.732 -2.004 18.247 1.00 92.44 288 ALA A N 1
ATOM 2156 C CA . ALA A 1 288 ? -9.298 -1.950 18.048 1.00 92.44 288 ALA A CA 1
ATOM 2157 C C . ALA A 1 288 ? -8.908 -2.853 16.878 1.00 92.44 288 ALA A C 1
ATOM 2159 O O . ALA A 1 288 ? -9.228 -4.043 16.845 1.00 92.44 288 ALA A O 1
ATOM 2160 N N . VAL A 1 289 ? -8.178 -2.281 15.928 1.00 94.25 289 VAL A N 1
ATOM 2161 C CA . VAL A 1 289 ? -7.636 -2.976 14.762 1.00 94.25 289 VAL A CA 1
ATOM 2162 C C . VAL A 1 289 ? -6.136 -2.780 14.768 1.00 94.25 289 VAL A C 1
ATOM 2164 O O . VAL A 1 289 ? -5.647 -1.685 15.028 1.00 94.25 289 VAL A O 1
ATOM 2167 N N . THR A 1 290 ? -5.390 -3.842 14.507 1.00 94.56 290 THR A N 1
ATOM 2168 C CA . THR A 1 290 ? -3.938 -3.787 14.367 1.00 94.56 290 THR A CA 1
ATOM 2169 C C . THR A 1 290 ? -3.531 -4.438 13.063 1.00 94.56 290 THR A C 1
ATOM 2171 O O . THR A 1 290 ? -3.859 -5.601 12.833 1.00 94.56 290 THR A O 1
ATOM 2174 N N . THR A 1 291 ? -2.787 -3.705 12.240 1.00 95.06 291 THR A N 1
ATOM 2175 C CA . THR A 1 291 ? -2.156 -4.224 11.028 1.00 95.06 291 THR A CA 1
ATOM 2176 C C . THR A 1 291 ? -0.649 -4.308 11.218 1.00 95.06 291 THR A C 1
ATOM 2178 O O . THR A 1 291 ? -0.050 -3.398 11.793 1.00 95.06 291 THR A O 1
ATOM 2181 N N . VAL A 1 292 ? -0.030 -5.368 10.707 1.00 93.88 292 VAL A N 1
ATOM 2182 C CA . VAL A 1 292 ? 1.424 -5.556 10.726 1.00 93.88 292 VAL A CA 1
ATOM 2183 C C . VAL A 1 292 ? 1.907 -5.852 9.317 1.00 93.88 292 VAL A C 1
ATOM 2185 O O . VAL A 1 292 ? 1.428 -6.793 8.682 1.00 93.88 292 VAL A O 1
ATOM 2188 N N . ILE A 1 293 ? 2.869 -5.061 8.849 1.00 94.19 293 ILE A N 1
ATOM 2189 C CA . ILE A 1 293 ? 3.515 -5.237 7.548 1.00 94.19 293 ILE A CA 1
ATOM 2190 C C . ILE A 1 293 ? 5.032 -5.126 7.685 1.00 94.19 293 ILE A C 1
ATOM 2192 O O . ILE A 1 293 ? 5.539 -4.408 8.546 1.00 94.19 293 ILE A O 1
ATOM 2196 N N . ASP A 1 294 ? 5.763 -5.792 6.799 1.00 93.25 294 ASP A N 1
ATOM 2197 C CA . ASP A 1 294 ? 7.143 -5.418 6.498 1.00 93.25 294 ASP A CA 1
ATOM 2198 C C . ASP A 1 294 ? 7.155 -4.150 5.629 1.00 93.25 294 ASP A C 1
ATOM 2200 O O . ASP A 1 294 ? 6.400 -4.065 4.660 1.00 93.25 294 ASP A O 1
ATOM 2204 N N . ASP A 1 295 ? 7.987 -3.166 5.962 1.00 90.75 295 ASP A N 1
ATOM 2205 C CA . ASP A 1 295 ? 8.064 -1.884 5.258 1.00 90.75 295 ASP A CA 1
ATOM 2206 C C . ASP A 1 295 ? 8.690 -1.997 3.864 1.00 90.75 295 ASP A C 1
ATOM 2208 O O . ASP A 1 295 ? 8.196 -1.377 2.922 1.00 90.75 295 ASP A O 1
ATOM 2212 N N . ALA A 1 296 ? 9.737 -2.811 3.716 1.00 90.06 296 ALA A N 1
ATOM 2213 C CA . ALA A 1 296 ? 10.455 -2.995 2.456 1.00 90.06 296 ALA A CA 1
ATOM 2214 C C . ALA A 1 296 ? 9.736 -3.952 1.504 1.00 90.06 296 ALA A C 1
ATOM 2216 O O . ALA A 1 296 ? 9.840 -3.838 0.280 1.00 90.06 296 ALA A O 1
ATOM 2217 N N . VAL A 1 297 ? 9.046 -4.937 2.073 1.00 94.06 297 VAL A N 1
ATOM 2218 C CA . VAL A 1 297 ? 8.377 -5.999 1.334 1.00 94.06 297 VAL A CA 1
ATOM 2219 C C . VAL A 1 297 ? 6.919 -5.617 1.119 1.00 94.06 297 VAL A C 1
ATOM 2221 O O . VAL A 1 297 ? 6.591 -5.097 0.054 1.00 94.06 297 VAL A O 1
ATOM 2224 N N . ARG A 1 298 ? 6.040 -5.817 2.108 1.00 94.81 298 ARG A N 1
ATOM 2225 C CA . ARG A 1 298 ? 4.602 -5.558 1.950 1.00 94.81 298 ARG A CA 1
ATOM 2226 C C . ARG A 1 298 ? 4.271 -4.083 1.743 1.00 94.81 298 ARG A C 1
ATOM 2228 O O . ARG A 1 298 ? 3.398 -3.776 0.942 1.00 94.81 298 ARG A O 1
ATOM 2235 N N . GLY A 1 299 ? 4.977 -3.187 2.423 1.00 91.94 299 GLY A N 1
ATOM 2236 C CA . GLY A 1 299 ? 4.808 -1.742 2.292 1.00 91.94 299 GLY A CA 1
ATOM 2237 C C . GLY A 1 299 ? 5.434 -1.141 1.034 1.00 91.94 299 GLY A C 1
ATOM 2238 O O . GLY A 1 299 ? 5.234 0.045 0.789 1.00 91.94 299 GLY A O 1
ATOM 2239 N N . PHE A 1 300 ? 6.188 -1.919 0.246 1.00 93.25 300 PHE A N 1
ATOM 2240 C CA . PHE A 1 300 ? 6.896 -1.397 -0.920 1.00 93.25 300 PHE A CA 1
ATOM 2241 C C . PHE A 1 300 ? 7.004 -2.407 -2.071 1.00 93.25 300 PHE A C 1
ATOM 2243 O O . PHE A 1 300 ? 6.271 -2.299 -3.056 1.00 93.25 300 PHE A O 1
ATOM 2250 N N . ALA A 1 301 ? 7.921 -3.375 -1.978 1.00 94.56 301 ALA A N 1
ATOM 2251 C CA . ALA A 1 301 ? 8.327 -4.206 -3.108 1.00 94.56 301 ALA A CA 1
ATOM 2252 C C . ALA A 1 301 ? 7.230 -5.168 -3.581 1.00 94.56 301 ALA A C 1
ATOM 2254 O O . ALA A 1 301 ? 6.960 -5.253 -4.782 1.00 94.56 301 ALA A O 1
ATOM 2255 N N . SER A 1 302 ? 6.579 -5.882 -2.658 1.00 96.19 302 SER A N 1
ATOM 2256 C CA . SER A 1 302 ? 5.531 -6.832 -3.026 1.00 96.19 302 SER A CA 1
ATOM 2257 C C . SER A 1 302 ? 4.277 -6.118 -3.521 1.00 96.19 302 SER A C 1
ATOM 2259 O O . SER A 1 302 ? 3.645 -6.601 -4.454 1.00 96.19 302 SER A O 1
ATOM 2261 N N . GLN A 1 303 ? 3.972 -4.928 -2.993 1.00 95.56 303 GLN A N 1
ATOM 2262 C CA . GLN A 1 303 ? 2.881 -4.078 -3.474 1.00 95.56 303 GLN A CA 1
ATOM 2263 C C . GLN A 1 303 ? 3.098 -3.642 -4.934 1.00 95.56 303 GLN A C 1
ATOM 2265 O O . GLN A 1 303 ? 2.189 -3.741 -5.766 1.00 95.56 303 GLN A O 1
ATOM 2270 N N . ALA A 1 304 ? 4.324 -3.235 -5.274 1.00 96.12 304 ALA A N 1
ATOM 2271 C CA . ALA A 1 304 ? 4.687 -2.852 -6.634 1.00 96.12 304 ALA A CA 1
ATOM 2272 C C . ALA A 1 304 ? 4.641 -4.054 -7.598 1.00 96.12 304 ALA A C 1
ATOM 2274 O O . ALA A 1 304 ? 4.116 -3.951 -8.706 1.00 96.12 304 ALA A O 1
ATOM 2275 N N . ILE A 1 305 ? 5.111 -5.230 -7.173 1.00 97.56 305 ILE A N 1
ATOM 2276 C CA . ILE A 1 305 ? 5.039 -6.457 -7.986 1.00 97.56 305 ILE A CA 1
ATOM 2277 C C . ILE A 1 305 ? 3.598 -6.943 -8.151 1.00 97.56 305 ILE A C 1
ATOM 2279 O O . ILE A 1 305 ? 3.211 -7.319 -9.255 1.00 97.56 305 ILE A O 1
ATOM 2283 N N . GLN A 1 306 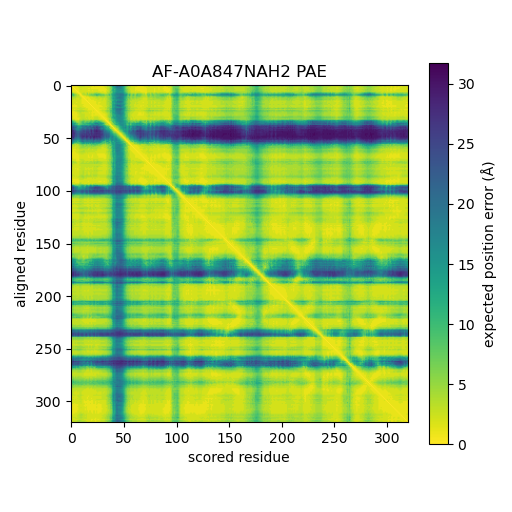? 2.774 -6.887 -7.104 1.00 97.44 306 GLN A N 1
ATOM 2284 C CA . GLN A 1 306 ? 1.353 -7.228 -7.184 1.00 97.44 306 GLN A CA 1
ATOM 2285 C C . GLN A 1 306 ? 0.635 -6.305 -8.179 1.00 97.44 306 GLN A C 1
ATOM 2287 O O . GLN A 1 306 ? -0.131 -6.777 -9.019 1.00 97.44 306 GLN A O 1
ATOM 2292 N N . THR A 1 307 ? 0.959 -5.008 -8.158 1.00 97.25 307 THR A N 1
ATOM 2293 C CA . THR A 1 307 ? 0.458 -4.016 -9.122 1.00 97.25 307 THR A CA 1
ATOM 2294 C C . THR A 1 307 ? 0.891 -4.350 -10.553 1.00 97.25 307 THR A C 1
ATOM 2296 O O . THR A 1 307 ? 0.054 -4.388 -11.454 1.00 97.25 307 THR A O 1
ATOM 2299 N N . MET A 1 308 ? 2.173 -4.673 -10.769 1.00 98.25 308 MET A N 1
ATOM 2300 C CA . MET A 1 308 ? 2.683 -5.121 -12.072 1.00 98.25 308 MET A CA 1
ATOM 2301 C C . MET A 1 308 ? 1.948 -6.373 -12.559 1.00 98.25 308 MET A C 1
ATOM 2303 O O . MET A 1 308 ? 1.522 -6.424 -13.714 1.00 98.25 308 MET A O 1
ATOM 2307 N N . ASN A 1 309 ? 1.776 -7.372 -11.693 1.00 98.12 309 ASN A N 1
ATOM 2308 C CA . ASN A 1 309 ? 1.083 -8.609 -12.037 1.00 98.12 309 ASN A CA 1
ATOM 2309 C C . ASN A 1 309 ? -0.326 -8.315 -12.549 1.00 98.12 309 ASN A C 1
ATOM 2311 O O . ASN A 1 309 ? -0.691 -8.769 -13.632 1.00 98.12 309 ASN A O 1
ATOM 2315 N N . LEU A 1 310 ? -1.081 -7.490 -11.821 1.00 97.44 310 LEU A N 1
ATOM 2316 C CA . LEU A 1 310 ? -2.437 -7.111 -12.205 1.00 97.44 310 LEU A CA 1
ATOM 2317 C C . LEU A 1 310 ? -2.485 -6.350 -13.530 1.00 97.44 310 LEU A C 1
ATOM 2319 O O . LEU A 1 310 ? -3.318 -6.686 -14.371 1.00 97.44 310 LEU A O 1
ATOM 2323 N N . MET A 1 311 ? -1.579 -5.391 -13.752 1.00 97.88 311 MET A N 1
ATOM 2324 C CA . MET A 1 311 ? -1.468 -4.692 -15.036 1.00 97.88 311 MET A CA 1
ATOM 2325 C C . MET A 1 311 ? -1.295 -5.694 -16.187 1.00 97.88 311 MET A C 1
ATOM 2327 O O . MET A 1 311 ? -1.954 -5.594 -17.222 1.00 97.88 311 MET A O 1
ATOM 2331 N N . TYR A 1 312 ? -0.419 -6.688 -16.033 1.00 97.94 312 TYR A N 1
ATOM 2332 C CA . TYR A 1 312 ? -0.129 -7.689 -17.069 1.00 97.94 312 TYR A CA 1
ATOM 2333 C C . TYR A 1 312 ? -1.079 -8.899 -17.080 1.00 97.94 312 TYR A C 1
ATOM 2335 O O . TYR A 1 312 ? -0.811 -9.873 -17.781 1.00 97.94 312 TYR A O 1
ATOM 2343 N N . GLY A 1 313 ? -2.190 -8.856 -16.336 1.00 96.62 313 GLY A N 1
ATOM 2344 C CA . GLY A 1 313 ? -3.169 -9.948 -16.295 1.00 96.62 313 GLY A CA 1
ATOM 2345 C C . GLY A 1 313 ? -2.644 -11.239 -15.652 1.00 96.62 313 GLY A C 1
ATOM 2346 O O . GLY A 1 313 ? -3.201 -12.312 -15.873 1.00 96.62 313 GLY A O 1
ATOM 2347 N N . ILE A 1 314 ? -1.572 -11.146 -14.867 1.00 96.75 314 ILE A N 1
ATOM 2348 C CA . ILE A 1 314 ? -0.982 -12.241 -14.096 1.00 96.75 314 ILE A CA 1
ATOM 2349 C C . ILE A 1 314 ? -1.697 -12.333 -12.740 1.00 96.75 314 ILE A C 1
ATOM 2351 O O . ILE A 1 314 ? -2.187 -11.335 -12.205 1.00 96.75 314 ILE A O 1
ATOM 2355 N N . ASP A 1 315 ? -1.760 -13.537 -12.161 1.00 95.69 315 ASP A N 1
ATOM 2356 C CA . ASP A 1 315 ? -2.250 -13.706 -10.792 1.00 95.69 315 ASP A CA 1
ATOM 2357 C C . ASP A 1 315 ? -1.431 -12.845 -9.818 1.00 95.69 315 ASP A C 1
ATOM 2359 O O . ASP A 1 315 ? -0.200 -12.913 -9.801 1.00 95.69 315 ASP A O 1
ATOM 2363 N N . GLY A 1 316 ? -2.120 -12.043 -9.002 1.00 94.62 316 GLY A N 1
ATOM 2364 C CA . GLY A 1 316 ? -1.496 -11.011 -8.173 1.00 94.62 316 GLY A CA 1
ATOM 2365 C C . GLY A 1 316 ? -0.418 -11.533 -7.220 1.00 94.62 316 GLY A C 1
ATOM 2366 O O . GLY A 1 316 ? 0.523 -10.797 -6.942 1.00 94.62 316 GLY A O 1
ATOM 2367 N N . LYS A 1 317 ? -0.496 -12.796 -6.771 1.00 95.44 317 LYS A N 1
ATOM 2368 C CA . LYS A 1 317 ? 0.477 -13.387 -5.833 1.00 95.44 317 LYS A CA 1
ATOM 2369 C C . LYS A 1 317 ? 1.695 -14.016 -6.522 1.00 95.44 317 LYS A C 1
ATOM 2371 O O . LYS A 1 317 ? 2.530 -14.628 -5.867 1.00 95.44 317 LYS A O 1
ATOM 2376 N N . THR A 1 318 ? 1.780 -13.951 -7.850 1.00 96.56 318 THR A N 1
ATOM 2377 C CA . THR A 1 318 ? 2.887 -14.577 -8.582 1.00 96.56 318 THR A CA 1
ATOM 2378 C C . THR A 1 318 ? 4.215 -13.944 -8.165 1.00 96.56 318 THR A C 1
ATOM 2380 O O . THR A 1 318 ? 4.376 -12.731 -8.241 1.00 96.56 318 THR A O 1
ATOM 2383 N N . GLY A 1 319 ? 5.162 -14.779 -7.722 1.00 93.62 319 GLY A N 1
ATOM 2384 C CA . GLY A 1 319 ? 6.484 -14.346 -7.255 1.00 93.62 319 GLY A CA 1
ATOM 2385 C C . GLY A 1 319 ? 6.496 -13.630 -5.900 1.00 93.62 319 GLY A C 1
ATOM 2386 O O . GLY A 1 319 ? 7.504 -12.998 -5.592 1.00 93.62 319 GLY A O 1
ATOM 2387 N N . LEU A 1 320 ? 5.409 -13.728 -5.120 1.00 93.62 320 LEU A N 1
ATOM 2388 C CA . LEU A 1 320 ? 5.233 -13.120 -3.797 1.00 93.62 320 LEU A CA 1
ATOM 2389 C C . LEU A 1 320 ? 4.975 -14.162 -2.706 1.00 93.62 320 LEU A C 1
ATOM 2391 O O . LEU A 1 320 ? 4.391 -15.224 -3.018 1.00 93.62 320 LEU A O 1
#